Protein AF-0000000068983430 (afdb_homodimer)

Foldseek 3Di:
DDPDDDAQEDEEAFADDVLQQVQCCVQVVWDWDDKDWDQADPVPRHRWTWIKTWTDLDPNYIYIYIYTPVDPQDDDDPVDDLPPDAAEGEDADPVVQVVSVVSCVVVPWDKDDQDQQVQWTWIWGAGPRSHIYIYIYGDHDPQNVVLCVVCVVVQVVVCVVPVDGDCSPVCSPPVDDRDGD/DDPDDDAQEDEEAFADDVLQQVQCCVQVVWDWDDKDWDQADPVPRHRWTWIKTWTDLDPNYIYIYIYTPVDPQDDDDPVDDLPPDAAEGEDADPVVQVVSVVSCVVVPWDKDDQDQQVQWTWIWGAGPRSHIYIYIYGDHDPQNVVLCVVCVVVQVVVCVVPVDGDCSPVCSPPVDDRDGD

Radius of gyration: 20.44 Å; Cα contacts (8 Å, |Δi|>4): 812; chains: 2; bounding box: 52×62×49 Å

pLDDT: mean 95.56, std 5.13, range [73.88, 98.94]

Secondary structure (DSSP, 8-state):
--S--SEEEEEEEES-HHHHHHHHHHHH-PEEEEEEEEEE-TTT--EEEEEEEEEEEETTEEEEEEE-TTSPPP---TTS-TTTSEEEEE-S-HHHHHHHHHHHHHTT---EEEEE-SSEEEEEEE-TTS-EEEEEEE---HHHHHHHHHHHHHHHHHHHHH-S--STTTHHHH-PPPPP-/--S--SEEEEEEEES-HHHHHHHHHHHH-PEEEEEEEEEE-TTT--EEEEEEEEEEEETTEEEEEEE-TTSPPP---TTS-TTTSEEEEE-S-HHHHHHHHHHHHHTT---EEEEE-SSEEEEEEE-TTS-EEEEEEE---HHHHHHHHHHHHHHHHHHHHH-S--STTTHHHH-PPPPP-

Organism: NCBI:txid743974

Nearest PDB structures (foldseek):
  2rk0-assembly1_B  TM=8.385E-01  e=3.059E-08  Parafrankia sp. EAN1pec
  2rk0-assembly1_A  TM=8.020E-01  e=1.179E-08  Parafrankia sp. EAN1pec
  3e5d-assembly1_A-2  TM=8.290E-01  e=3.474E-08  Listeria monocytogenes serotype 4b str. F2365
  1zsw-assembly1_A  TM=7.502E-01  e=1.010E-06  Bacillus cereus ATCC 14579
  3kol-assembly1_A-2  TM=7.048E-01  e=4.710E-07  Nostoc punctiforme PCC 73102

Sequence (362 aa):
MAITQGVHHVAYRCKDAKETVEWYQKHLQMDFVLAIGEDKVPSTGEDDPYMHIFLDAGGGNILAFFELPTRPTMGRDPNTPIWTQHLALKVESMEKLLATKDKLISEGIEVLGPTNHTLFHSIYFFDPNGHRIELAYDVTTDKQARALDKVKWDMLNEWALTKKAPKHARWVHDGSEPPEVMAITQGVHHVAYRCKDAKETVEWYQKHLQMDFVLAIGEDKVPSTGEDDPYMHIFLDAGGGNILAFFELPTRPTMGRDPNTPIWTQHLALKVESMEKLLATKDKLISEGIEVLGPTNHTLFHSIYFFDPNGHRIELAYDVTTDKQARALDKVKWDMLNEWALTKKAPKHARWVHDGSEPPEV

Solvent-accessible surface area (backbone atoms only — not comparable to full-atom values): 19243 Å² total; per-residue (Å²): 125,43,61,33,54,9,54,42,32,43,32,35,69,37,84,44,57,60,62,49,53,53,48,41,29,72,77,40,38,28,48,79,54,35,58,50,45,34,51,48,36,86,90,77,63,45,84,47,46,31,42,36,39,34,29,42,37,25,78,78,19,32,43,30,33,34,22,50,84,86,47,60,74,73,70,60,30,87,42,46,63,78,82,58,44,34,44,26,27,22,33,91,33,68,68,56,50,52,53,49,51,53,50,42,43,75,70,70,41,72,67,47,67,80,39,82,58,70,44,31,36,32,36,36,36,62,50,99,64,68,51,36,38,29,44,33,26,78,60,64,45,70,60,53,50,48,37,39,48,73,41,22,63,60,42,43,54,49,26,73,73,65,73,47,51,49,67,88,62,45,35,60,77,69,74,47,77,68,60,90,114,125,41,62,34,54,9,55,42,31,43,31,34,69,37,84,46,58,58,63,50,52,52,47,42,29,71,76,40,38,28,48,79,52,35,58,50,44,33,50,48,36,85,91,76,61,45,86,47,47,29,43,36,39,34,28,40,37,26,77,79,20,31,42,31,34,35,21,51,84,86,48,60,75,74,69,60,29,86,44,46,63,78,82,58,44,33,44,26,27,24,34,92,34,68,66,56,50,52,52,49,50,52,51,41,43,76,71,70,42,71,69,48,66,78,38,81,58,69,43,30,37,31,36,36,36,62,50,100,63,68,51,37,38,30,45,33,26,78,61,64,45,70,64,52,51,48,37,40,48,71,41,22,63,59,42,43,56,49,26,73,74,65,74,48,52,46,66,87,64,45,36,60,77,69,75,47,75,68,61,91,114

Structure (mmCIF, N/CA/C/O backbone):
data_AF-0000000068983430-model_v1
#
loop_
_entity.id
_entity.type
_entity.pdbx_description
1 polymer 'Glyoxalase-family protein'
#
loop_
_atom_site.group_PDB
_atom_site.id
_atom_site.type_symbol
_atom_site.label_atom_id
_atom_site.label_alt_id
_atom_site.label_comp_id
_atom_site.label_asym_id
_atom_site.label_entity_id
_atom_site.label_seq_id
_atom_site.pdbx_PDB_ins_code
_atom_site.Cartn_x
_atom_site.Cartn_y
_atom_site.Cartn_z
_atom_site.occupancy
_atom_site.B_iso_or_equiv
_atom_site.auth_seq_id
_atom_site.auth_comp_id
_atom_site.auth_asym_id
_atom_site.auth_atom_id
_atom_site.pdbx_PDB_model_num
ATOM 1 N N . MET A 1 1 ? -17.797 -3.037 -12.969 1 74.31 1 MET A N 1
ATOM 2 C CA . MET A 1 1 ? -16.547 -2.287 -12.766 1 74.31 1 MET A CA 1
ATOM 3 C C . MET A 1 1 ? -16.25 -2.127 -11.281 1 74.31 1 MET A C 1
ATOM 5 O O . MET A 1 1 ? -17.172 -2.043 -10.461 1 74.31 1 MET A O 1
ATOM 9 N N . ALA A 1 2 ? -14.906 -2.16 -10.953 1 85.31 2 ALA A N 1
ATOM 10 C CA . ALA A 1 2 ? -14.562 -2.061 -9.539 1 85.31 2 ALA A CA 1
ATOM 11 C C . ALA A 1 2 ? -15.109 -0.771 -8.93 1 85.31 2 ALA A C 1
ATOM 13 O O . ALA A 1 2 ? -15.242 0.242 -9.625 1 85.31 2 ALA A O 1
ATOM 14 N N . ILE A 1 3 ? -15.516 -0.841 -7.77 1 94.94 3 ILE A N 1
ATOM 15 C CA . ILE A 1 3 ? -15.922 0.335 -7.008 1 94.94 3 ILE A CA 1
ATOM 16 C C . ILE A 1 3 ? -14.75 1.312 -6.906 1 94.94 3 ILE A C 1
ATOM 18 O O . ILE A 1 3 ? -14.938 2.527 -6.988 1 94.94 3 ILE A O 1
ATOM 22 N N . THR A 1 4 ? -13.547 0.72 -6.809 1 97.88 4 THR A N 1
ATOM 23 C CA . THR A 1 4 ? -12.344 1.507 -6.574 1 97.88 4 THR A CA 1
ATOM 24 C C . THR A 1 4 ? -11.719 1.949 -7.895 1 97.88 4 THR A C 1
ATOM 26 O O . THR A 1 4 ? -11.789 1.229 -8.891 1 97.88 4 THR A O 1
ATOM 29 N N . GLN A 1 5 ? -11.07 3.094 -7.891 1 98.06 5 GLN A N 1
ATOM 30 C CA . GLN A 1 5 ? -10.469 3.676 -9.086 1 98.06 5 GLN A CA 1
ATOM 31 C C . GLN A 1 5 ? -8.945 3.73 -8.961 1 98.06 5 GLN A C 1
ATOM 33 O O . GLN A 1 5 ? -8.297 4.562 -9.594 1 98.06 5 GLN A O 1
ATOM 38 N N . GLY A 1 6 ? -8.414 2.922 -8.086 1 98.31 6 GLY A N 1
ATOM 39 C CA . GLY A 1 6 ? -6.973 2.906 -7.895 1 98.31 6 GLY A CA 1
ATOM 40 C C . GLY A 1 6 ? -6.555 3.33 -6.504 1 98.31 6 GLY A C 1
ATOM 41 O O . GLY A 1 6 ? -7.398 3.66 -5.668 1 98.31 6 GLY A O 1
ATOM 42 N N . VAL A 1 7 ? -5.305 3.295 -6.285 1 98.75 7 VAL A N 1
ATOM 43 C CA . VAL A 1 7 ? -4.727 3.627 -4.988 1 98.75 7 VAL A CA 1
ATOM 44 C C . VAL A 1 7 ? -4.707 5.145 -4.805 1 98.75 7 VAL A C 1
ATOM 46 O O . VAL A 1 7 ? -4.172 5.871 -5.645 1 98.75 7 VAL A O 1
ATOM 49 N N . HIS A 1 8 ? -5.391 5.609 -3.789 1 98.75 8 HIS A N 1
ATOM 50 C CA . HIS A 1 8 ? -5.27 7.004 -3.379 1 98.75 8 HIS A CA 1
ATOM 51 C C . HIS A 1 8 ? -3.941 7.258 -2.674 1 98.75 8 HIS A C 1
ATOM 53 O O . HIS A 1 8 ? -3.141 8.078 -3.127 1 98.75 8 HIS A O 1
ATOM 59 N N . HIS A 1 9 ? -3.703 6.535 -1.654 1 98.81 9 HIS A N 1
ATOM 60 C CA . HIS A 1 9 ? -2.408 6.551 -0.983 1 98.81 9 HIS A CA 1
ATOM 61 C C . HIS A 1 9 ? -2.172 5.254 -0.212 1 98.81 9 HIS A C 1
ATOM 63 O O . HIS A 1 9 ? -3.117 4.52 0.08 1 98.81 9 HIS A O 1
ATOM 69 N N . VAL A 1 10 ? -0.94 4.945 0.007 1 98.94 10 VAL A N 1
ATOM 70 C CA . VAL A 1 10 ? -0.508 3.918 0.947 1 98.94 10 VAL A CA 1
ATOM 71 C C . VAL A 1 10 ? 0.176 4.566 2.146 1 98.94 10 VAL A C 1
ATOM 73 O O . VAL A 1 10 ? 1.142 5.316 1.988 1 98.94 10 VAL A O 1
ATOM 76 N N . ALA A 1 11 ? -0.348 4.27 3.34 1 98.75 11 ALA A N 1
ATOM 77 C CA . ALA A 1 11 ? 0.172 4.91 4.543 1 98.75 11 ALA A CA 1
ATOM 78 C C . ALA A 1 11 ? 0.919 3.912 5.422 1 98.75 11 ALA A C 1
ATOM 80 O O . ALA A 1 11 ? 0.391 2.846 5.746 1 98.75 11 ALA A O 1
ATOM 81 N N . TYR A 1 12 ? 2.113 4.309 5.777 1 98.75 12 TYR A N 1
ATOM 82 C CA . TYR A 1 12 ? 2.975 3.543 6.672 1 98.75 12 TYR A CA 1
ATOM 83 C C . TYR A 1 12 ? 3.357 4.367 7.898 1 98.75 12 TYR A C 1
ATOM 85 O O . TYR A 1 12 ? 3.039 5.555 7.977 1 98.75 12 TYR A O 1
ATOM 93 N N . ARG A 1 13 ? 3.904 3.68 8.844 1 98.69 13 ARG A N 1
ATOM 94 C CA . ARG A 1 13 ? 4.582 4.371 9.938 1 98.69 13 ARG A CA 1
ATOM 95 C C . ARG A 1 13 ? 6.047 4.625 9.594 1 98.69 13 ARG A C 1
ATOM 97 O O . ARG A 1 13 ? 6.684 3.816 8.914 1 98.69 13 ARG A O 1
ATOM 104 N N . CYS A 1 14 ? 6.578 5.738 9.992 1 98.81 14 CYS A N 1
ATOM 105 C CA . CYS A 1 14 ? 8 6.016 9.828 1 98.81 14 CYS A CA 1
ATOM 106 C C . CYS A 1 14 ? 8.641 6.371 11.172 1 98.81 14 CYS A C 1
ATOM 108 O O . CYS A 1 14 ? 7.938 6.695 12.133 1 98.81 14 CYS A O 1
ATOM 110 N N . LYS A 1 15 ? 9.945 6.242 11.289 1 98.38 15 LYS A N 1
ATOM 111 C CA . LYS A 1 15 ? 10.711 6.578 12.484 1 98.38 15 LYS A CA 1
ATOM 112 C C . LYS A 1 15 ? 10.891 8.086 12.625 1 98.38 15 LYS A C 1
ATOM 114 O O . LYS A 1 15 ? 10.812 8.625 13.727 1 98.38 15 LYS A O 1
ATOM 119 N N . ASP A 1 16 ? 11.172 8.766 11.508 1 98.56 16 ASP A N 1
ATOM 120 C CA . ASP A 1 16 ? 11.43 10.195 11.414 1 98.56 16 ASP A CA 1
ATOM 121 C C . ASP A 1 16 ? 10.875 10.773 10.117 1 98.56 16 ASP A C 1
ATOM 123 O O . ASP A 1 16 ? 11.375 10.469 9.031 1 98.56 16 ASP A O 1
ATOM 127 N N . ALA A 1 17 ? 9.906 11.68 10.25 1 98.81 17 ALA A N 1
ATOM 128 C CA . ALA A 1 17 ? 9.172 12.188 9.094 1 98.81 17 ALA A CA 1
ATOM 129 C C . ALA A 1 17 ? 10.094 12.969 8.164 1 98.81 17 ALA A C 1
ATOM 131 O O . ALA A 1 17 ? 10.086 12.75 6.945 1 98.81 17 ALA A O 1
ATOM 132 N N . LYS A 1 18 ? 10.852 13.867 8.688 1 98.81 18 LYS A N 1
ATOM 133 C CA . LYS A 1 18 ? 11.719 14.695 7.855 1 98.81 18 LYS A CA 1
ATOM 134 C C . LYS A 1 18 ? 12.773 13.852 7.145 1 98.81 18 LYS A C 1
ATOM 136 O O . LYS A 1 18 ? 12.977 13.992 5.938 1 98.81 18 LYS A O 1
ATOM 141 N N . GLU A 1 19 ? 13.438 12.961 7.887 1 98.75 19 GLU A N 1
ATOM 142 C CA . GLU A 1 19 ? 14.406 12.055 7.277 1 98.75 19 GLU A CA 1
ATOM 143 C C . GLU A 1 19 ? 13.766 11.242 6.152 1 98.75 19 GLU A C 1
ATOM 145 O O . GLU A 1 19 ? 14.383 11.008 5.113 1 98.75 19 GLU A O 1
ATOM 150 N N . THR A 1 20 ? 12.555 10.828 6.383 1 98.88 20 THR A N 1
ATOM 151 C CA . THR A 1 20 ? 11.844 10.016 5.398 1 98.88 20 THR A CA 1
ATOM 152 C C . THR A 1 20 ? 11.594 10.82 4.125 1 98.88 20 THR A C 1
ATOM 154 O O . THR A 1 20 ? 11.875 10.344 3.021 1 98.88 20 THR A O 1
ATOM 157 N N . VAL A 1 21 ? 11.086 12.016 4.258 1 98.88 21 VAL A N 1
ATOM 158 C CA . VAL A 1 21 ? 10.828 12.859 3.098 1 98.88 21 VAL A CA 1
ATOM 159 C C . VAL A 1 21 ? 12.125 13.086 2.324 1 98.88 21 VAL A C 1
ATOM 161 O O . VAL A 1 21 ? 12.172 12.898 1.106 1 98.88 21 VAL A O 1
ATOM 164 N N . GLU A 1 22 ? 13.148 13.438 3.023 1 98.88 22 GLU A N 1
ATOM 165 C CA . GLU A 1 22 ? 14.438 13.727 2.391 1 98.88 22 GLU A CA 1
ATOM 166 C C . GLU A 1 22 ? 15 12.492 1.691 1 98.88 22 GLU A C 1
ATOM 168 O O . GLU A 1 22 ? 15.594 12.602 0.615 1 98.88 22 GLU A O 1
ATOM 173 N N . TRP A 1 23 ? 14.836 11.359 2.295 1 98.81 23 TRP A N 1
ATOM 174 C CA . TRP A 1 23 ? 15.336 10.117 1.713 1 98.81 23 TRP A CA 1
ATOM 175 C C . TRP A 1 23 ? 14.648 9.82 0.388 1 98.81 23 TRP A C 1
ATOM 177 O O . TRP A 1 23 ? 15.305 9.531 -0.613 1 98.81 23 TRP A O 1
ATOM 187 N N . TYR A 1 24 ? 13.344 9.875 0.312 1 98.81 24 TYR A N 1
ATOM 188 C CA . TYR A 1 24 ? 12.602 9.539 -0.896 1 98.81 24 TYR A CA 1
ATOM 189 C C . TYR A 1 24 ? 12.828 10.578 -1.983 1 98.81 24 TYR A C 1
ATOM 191 O O . TYR A 1 24 ? 12.828 10.258 -3.174 1 98.81 24 TYR A O 1
ATOM 199 N N . GLN A 1 25 ? 12.969 11.828 -1.564 1 98.5 25 GLN A N 1
ATOM 200 C CA . GLN A 1 25 ? 13.344 12.852 -2.541 1 98.5 25 GLN A CA 1
ATOM 201 C C . GLN A 1 25 ? 14.703 12.539 -3.164 1 98.5 25 GLN A C 1
ATOM 203 O O . GLN A 1 25 ? 14.852 12.57 -4.387 1 98.5 25 GLN A O 1
ATOM 208 N N . LYS A 1 26 ? 15.656 12.25 -2.33 1 98.25 26 LYS A N 1
ATOM 209 C CA . LYS A 1 26 ? 17.031 12.039 -2.785 1 98.25 26 LYS A CA 1
ATOM 210 C C . LYS A 1 26 ? 17.125 10.797 -3.662 1 98.25 26 LYS A C 1
ATOM 212 O O . LYS A 1 26 ? 17.734 10.836 -4.734 1 98.25 26 LYS A O 1
ATOM 217 N N . HIS A 1 27 ? 16.5 9.711 -3.283 1 98.44 27 HIS A N 1
ATOM 218 C CA . HIS A 1 27 ? 16.812 8.422 -3.887 1 98.44 27 HIS A CA 1
ATOM 219 C C . HIS A 1 27 ? 15.812 8.07 -4.984 1 98.44 27 HIS A C 1
ATOM 221 O O . HIS A 1 27 ? 16.156 7.352 -5.926 1 98.44 27 HIS A O 1
ATOM 227 N N . LEU A 1 28 ? 14.578 8.633 -4.887 1 98.44 28 LEU A N 1
ATOM 228 C CA . LEU A 1 28 ? 13.57 8.266 -5.867 1 98.44 28 LEU A CA 1
ATOM 229 C C . LEU A 1 28 ? 12.953 9.508 -6.512 1 98.44 28 LEU A C 1
ATOM 231 O O . LEU A 1 28 ? 12.023 9.398 -7.312 1 98.44 28 LEU A O 1
ATOM 235 N N . GLN A 1 29 ? 13.445 10.656 -6.098 1 98.06 29 GLN A N 1
ATOM 236 C CA . GLN A 1 29 ? 13.008 11.938 -6.645 1 98.06 29 GLN A CA 1
ATOM 237 C C . GLN A 1 29 ? 11.5 12.125 -6.469 1 98.06 29 GLN A C 1
ATOM 239 O O . GLN A 1 29 ? 10.828 12.648 -7.363 1 98.06 29 GLN A O 1
ATOM 244 N N . MET A 1 30 ? 10.984 11.695 -5.383 1 98.38 30 MET A N 1
ATOM 245 C CA . MET A 1 30 ? 9.57 11.93 -5.078 1 98.38 30 MET A CA 1
ATOM 246 C C . MET A 1 30 ? 9.367 13.336 -4.516 1 98.38 30 MET A C 1
ATOM 248 O O . MET A 1 30 ? 10.07 13.75 -3.594 1 98.38 30 MET A O 1
ATOM 252 N N . ASP A 1 31 ? 8.391 13.969 -5.07 1 97.75 31 ASP A N 1
ATOM 253 C CA . ASP A 1 31 ? 8.086 15.305 -4.57 1 97.75 31 ASP A CA 1
ATOM 254 C C . ASP A 1 31 ? 7.336 15.234 -3.238 1 97.75 31 ASP A C 1
ATOM 256 O O . ASP A 1 31 ? 6.465 14.383 -3.055 1 97.75 31 ASP A O 1
ATOM 260 N N . PHE A 1 32 ? 7.781 16.062 -2.354 1 98.44 32 PHE A N 1
ATOM 261 C CA . PHE A 1 32 ? 7.027 16.297 -1.127 1 98.44 32 PHE A CA 1
ATOM 262 C C . PHE A 1 32 ? 5.75 17.078 -1.416 1 98.44 32 PHE A C 1
ATOM 264 O O . PHE A 1 32 ? 5.805 18.203 -1.918 1 98.44 32 PHE A O 1
ATOM 271 N N . VAL A 1 33 ? 4.602 16.516 -1.114 1 97.62 33 VAL A N 1
ATOM 272 C CA . VAL A 1 33 ? 3.328 17.109 -1.508 1 97.62 33 VAL A CA 1
ATOM 273 C C . VAL A 1 33 ? 2.805 18 -0.386 1 97.62 33 VAL A C 1
ATOM 275 O O . VAL A 1 33 ? 2.48 19.172 -0.614 1 97.62 33 VAL A O 1
ATOM 278 N N . LEU A 1 34 ? 2.697 17.422 0.774 1 97.06 34 LEU A N 1
ATOM 279 C CA . LEU A 1 34 ? 2.178 18.156 1.915 1 97.06 34 LEU A CA 1
ATOM 280 C C . LEU A 1 34 ? 2.471 17.438 3.221 1 97.06 34 LEU A C 1
ATOM 282 O O . LEU A 1 34 ? 2.924 16.281 3.207 1 97.06 34 LEU A O 1
ATOM 286 N N . ALA A 1 35 ? 2.25 18.094 4.32 1 97 35 ALA A N 1
ATOM 287 C CA . ALA A 1 35 ? 2.299 17.562 5.68 1 97 35 ALA A CA 1
ATOM 288 C C . ALA A 1 35 ? 1.104 18.031 6.5 1 97 35 ALA A C 1
ATOM 290 O O . ALA A 1 35 ? 0.684 19.188 6.387 1 97 35 ALA A O 1
ATOM 291 N N . ILE A 1 36 ? 0.616 17.109 7.207 1 94.25 36 ILE A N 1
ATOM 292 C CA . ILE A 1 36 ? -0.461 17.422 8.148 1 94.25 36 ILE A CA 1
ATOM 293 C C . ILE A 1 36 ? -0.081 16.922 9.539 1 94.25 36 ILE A C 1
ATOM 295 O O . ILE A 1 36 ? 0.355 15.789 9.711 1 94.25 36 ILE A O 1
ATOM 299 N N . GLY A 1 37 ? -0.16 17.781 10.5 1 93 37 GLY A N 1
ATOM 300 C CA . GLY A 1 37 ? 0.069 17.422 11.891 1 93 37 GLY A CA 1
ATOM 301 C C . GLY A 1 37 ? -1.122 17.703 12.789 1 93 37 GLY A C 1
ATOM 302 O O . GLY A 1 37 ? -1.793 18.719 12.625 1 93 37 GLY A O 1
ATOM 303 N N . GLU A 1 38 ? -1.423 16.812 13.602 1 88.62 38 GLU A N 1
ATOM 304 C CA . GLU A 1 38 ? -2.506 17.016 14.555 1 88.62 38 GLU A CA 1
ATOM 305 C C . GLU A 1 38 ? -2.191 16.344 15.891 1 88.62 38 GLU A C 1
ATOM 307 O O . GLU A 1 38 ? -1.439 15.375 15.945 1 88.62 38 GLU A O 1
ATOM 312 N N . ASP A 1 39 ? -2.789 16.922 16.875 1 87.38 39 ASP A N 1
ATOM 313 C CA . ASP A 1 39 ? -2.6 16.359 18.219 1 87.38 39 ASP A CA 1
ATOM 314 C C . ASP A 1 39 ? -3.572 15.211 18.469 1 87.38 39 ASP A C 1
ATOM 316 O O . ASP A 1 39 ? -3.322 14.359 19.328 1 87.38 39 ASP A O 1
ATOM 320 N N . LYS A 1 40 ? -4.645 15.242 17.719 1 84.12 40 LYS A N 1
ATOM 321 C CA . LYS A 1 40 ? -5.66 14.203 17.859 1 84.12 40 LYS A CA 1
ATOM 322 C C . LYS A 1 40 ? -5.828 13.422 16.547 1 84.12 40 LYS A C 1
ATOM 324 O O . LYS A 1 40 ? -5.742 14 15.461 1 84.12 40 LYS A O 1
ATOM 329 N N . VAL A 1 41 ? -6.086 12.109 16.656 1 79.62 41 VAL A N 1
ATOM 330 C CA . VAL A 1 41 ? -6.371 11.289 15.484 1 79.62 41 VAL A CA 1
ATOM 331 C C . VAL A 1 41 ? -7.793 11.555 14.992 1 79.62 41 VAL A C 1
ATOM 333 O O . VAL A 1 41 ? -8.758 11.352 15.734 1 79.62 41 VAL A O 1
ATOM 336 N N . PRO A 1 42 ? -7.938 11.93 13.719 1 77 42 PRO A N 1
ATOM 337 C CA . PRO A 1 42 ? -9.25 12.352 13.227 1 77 42 PRO A CA 1
ATOM 338 C C . PRO A 1 42 ? -10.281 11.227 13.25 1 77 42 PRO A C 1
ATOM 340 O O . PRO A 1 42 ? -11.445 11.461 13.594 1 77 42 PRO A O 1
ATOM 343 N N . SER A 1 43 ? -9.922 10.008 12.969 1 76 43 SER A N 1
ATOM 344 C CA . SER A 1 43 ? -10.875 8.906 12.844 1 76 43 SER A CA 1
ATOM 345 C C . SER A 1 43 ? -11.273 8.367 14.211 1 76 43 SER A C 1
ATOM 347 O O . SER A 1 43 ? -12.406 7.914 14.398 1 76 43 SER A O 1
ATOM 349 N N . THR A 1 44 ? -10.352 8.492 15.18 1 76.69 44 THR A N 1
ATOM 350 C CA . THR A 1 44 ? -10.609 7.82 16.453 1 76.69 44 THR A CA 1
ATOM 351 C C . THR A 1 44 ? -10.781 8.836 17.578 1 76.69 44 THR A C 1
ATOM 353 O O . THR A 1 44 ? -11.32 8.516 18.625 1 76.69 44 THR A O 1
ATOM 356 N N . GLY A 1 45 ? -10.289 10.023 17.391 1 79.88 45 GLY A N 1
ATOM 357 C CA . GLY A 1 45 ? -10.312 11.039 18.438 1 79.88 45 GLY A CA 1
ATOM 358 C C . GLY A 1 45 ? -9.242 10.844 19.484 1 79.88 45 GLY A C 1
ATOM 359 O O . GLY A 1 45 ? -9.141 11.633 20.438 1 79.88 45 GLY A O 1
ATOM 360 N N . GLU A 1 46 ? -8.375 9.891 19.344 1 80.69 46 GLU A N 1
ATOM 361 C CA . GLU A 1 46 ? -7.301 9.594 20.297 1 80.69 46 GLU A CA 1
ATOM 362 C C . GLU A 1 46 ? -6.293 10.734 20.359 1 80.69 46 GLU A C 1
ATOM 364 O O . GLU A 1 46 ? -5.926 11.312 19.328 1 80.69 46 GLU A O 1
ATOM 369 N N . ASP A 1 47 ? -5.902 11.141 21.641 1 84.06 47 ASP A N 1
ATOM 370 C CA . ASP A 1 47 ? -4.855 12.133 21.844 1 84.06 47 ASP A CA 1
ATOM 371 C C . ASP A 1 47 ? -3.479 11.555 21.531 1 84.06 47 ASP A C 1
ATOM 373 O O . ASP A 1 47 ? -2.816 11.008 22.422 1 84.06 47 ASP A O 1
ATOM 377 N N . ASP A 1 48 ? -3.059 11.617 20.406 1 86.31 48 ASP A N 1
ATOM 378 C CA . ASP A 1 48 ? -1.78 11.094 19.938 1 86.31 48 ASP A CA 1
ATOM 379 C C . ASP A 1 48 ? -1.19 11.977 18.844 1 86.31 48 ASP A C 1
ATOM 381 O O . ASP A 1 48 ? -1.549 11.852 17.672 1 86.31 48 ASP A O 1
ATOM 385 N N . PRO A 1 49 ? -0.293 12.891 19.312 1 92.56 49 PRO A N 1
ATOM 386 C CA . PRO A 1 49 ? 0.292 13.758 18.281 1 92.56 49 PRO A CA 1
ATOM 387 C C . PRO A 1 49 ? 0.974 12.977 17.156 1 92.56 49 PRO A C 1
ATOM 389 O O . PRO A 1 49 ? 1.602 11.945 17.422 1 92.56 49 PRO A O 1
ATOM 392 N N . TYR A 1 50 ? 0.771 13.469 15.969 1 96.06 50 TYR A N 1
ATOM 393 C CA . TYR A 1 50 ? 1.425 12.805 14.852 1 96.06 50 TYR A CA 1
ATOM 394 C C . TYR A 1 50 ? 1.746 13.797 13.734 1 96.06 50 TYR A C 1
ATOM 396 O O . TYR A 1 50 ? 1.184 14.891 13.695 1 96.06 50 TYR A O 1
ATOM 404 N N . MET A 1 51 ? 2.727 13.5 12.977 1 97.56 51 MET A N 1
ATOM 405 C CA . MET A 1 51 ? 3.016 14.117 11.68 1 97.56 51 MET A CA 1
ATOM 406 C C . MET A 1 51 ? 2.721 13.148 10.539 1 97.56 51 MET A C 1
ATOM 408 O O . MET A 1 51 ? 3.221 12.023 10.531 1 97.56 51 MET A O 1
ATOM 412 N N . HIS A 1 52 ? 1.827 13.57 9.664 1 97.62 52 HIS A N 1
ATOM 413 C CA . HIS A 1 52 ? 1.481 12.812 8.461 1 97.62 52 HIS A CA 1
ATOM 414 C C . HIS A 1 52 ? 2.059 13.477 7.215 1 97.62 52 HIS A C 1
ATOM 416 O O . HIS A 1 52 ? 1.705 14.609 6.883 1 97.62 52 HIS A O 1
ATOM 422 N N . ILE A 1 53 ? 2.977 12.75 6.551 1 98.69 53 ILE A N 1
ATOM 423 C CA . ILE A 1 53 ? 3.623 13.312 5.367 1 98.69 53 ILE A CA 1
ATOM 424 C C . ILE A 1 53 ? 3.158 12.555 4.125 1 98.69 53 ILE A C 1
ATOM 426 O O . ILE A 1 53 ? 2.854 11.367 4.188 1 98.69 53 ILE A O 1
ATOM 430 N N . PHE A 1 54 ? 3.094 13.266 3.025 1 98.62 54 PHE A N 1
ATOM 431 C CA . PHE A 1 54 ? 2.604 12.758 1.749 1 98.62 54 PHE A CA 1
ATOM 432 C C . PHE A 1 54 ? 3.602 13.047 0.633 1 98.62 54 PHE A C 1
ATOM 434 O O . PHE A 1 54 ? 4.016 14.188 0.442 1 98.62 54 PHE A O 1
ATOM 441 N N . LEU A 1 55 ? 3.98 12.016 -0.064 1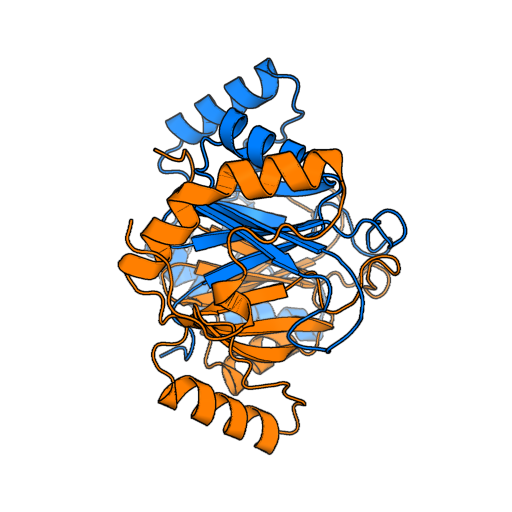 98.75 55 LEU A N 1
ATOM 442 C CA . LEU A 1 55 ? 4.926 12.094 -1.173 1 98.75 55 LEU A CA 1
ATOM 443 C C . LEU A 1 55 ? 4.273 11.641 -2.477 1 98.75 55 LEU A C 1
ATOM 445 O O . LEU A 1 55 ? 3.488 10.695 -2.486 1 98.75 55 LEU A O 1
ATOM 449 N N . ASP A 1 56 ? 4.602 12.273 -3.564 1 98.38 56 ASP A N 1
ATOM 450 C CA . ASP A 1 56 ? 4.082 11.945 -4.887 1 98.38 56 ASP A CA 1
ATOM 451 C C . ASP A 1 56 ? 4.801 10.734 -5.477 1 98.38 56 ASP A C 1
ATOM 453 O O . ASP A 1 56 ? 5.953 10.836 -5.906 1 98.38 56 ASP A O 1
ATOM 457 N N . ALA A 1 57 ? 4.172 9.609 -5.57 1 98.06 57 ALA A N 1
ATOM 458 C CA . ALA A 1 57 ? 4.762 8.375 -6.086 1 98.06 57 ALA A CA 1
ATOM 459 C C . ALA A 1 57 ? 4.598 8.281 -7.602 1 98.06 57 ALA A C 1
ATOM 461 O O . ALA A 1 57 ? 5.074 7.328 -8.227 1 98.06 57 ALA A O 1
ATOM 462 N N . GLY A 1 58 ? 3.91 9.242 -8.211 1 97.25 58 GLY A N 1
ATOM 463 C CA . GLY A 1 58 ? 3.609 9.227 -9.633 1 97.25 58 GLY A CA 1
ATOM 464 C C . GLY A 1 58 ? 2.268 8.594 -9.953 1 97.25 58 GLY A C 1
ATOM 465 O O . GLY A 1 58 ? 1.689 7.895 -9.117 1 97.25 58 GLY A O 1
ATOM 466 N N . GLY A 1 59 ? 1.715 8.914 -11.148 1 96 59 GLY A N 1
ATOM 467 C CA . GLY A 1 59 ? 0.484 8.297 -11.625 1 96 59 GLY A CA 1
ATOM 468 C C . GLY A 1 59 ? -0.72 8.641 -10.766 1 96 59 GLY A C 1
ATOM 469 O O . GLY A 1 59 ? -1.678 7.867 -10.695 1 96 59 GLY A O 1
ATOM 470 N N . GLY A 1 60 ? -0.656 9.711 -9.992 1 96.19 60 GLY A N 1
ATOM 471 C CA . GLY A 1 60 ? -1.763 10.102 -9.133 1 96.19 60 GLY A CA 1
ATOM 472 C C . GLY A 1 60 ? -1.801 9.336 -7.824 1 96.19 60 GLY A C 1
ATOM 473 O O . GLY A 1 60 ? -2.785 9.406 -7.086 1 96.19 60 GLY A O 1
ATOM 474 N N . ASN A 1 61 ? -0.769 8.57 -7.539 1 98.44 61 ASN A N 1
ATOM 475 C CA . ASN A 1 61 ? -0.667 7.824 -6.289 1 98.44 61 ASN A CA 1
ATOM 476 C C . ASN A 1 61 ? 0.231 8.531 -5.281 1 98.44 61 ASN A C 1
ATOM 478 O O . ASN A 1 61 ? 1.225 9.156 -5.66 1 98.44 61 ASN A O 1
ATOM 482 N N . ILE A 1 62 ? -0.167 8.398 -4.031 1 98.5 62 ILE A N 1
ATOM 483 C CA . ILE A 1 62 ? 0.544 9.055 -2.941 1 98.5 62 ILE A CA 1
ATOM 484 C C . ILE A 1 62 ? 1.124 8.008 -1.994 1 98.5 62 ILE A C 1
ATOM 486 O O . ILE A 1 62 ? 0.457 7.027 -1.663 1 98.5 62 ILE A O 1
ATOM 490 N N . LEU A 1 63 ? 2.359 8.148 -1.619 1 98.88 63 LEU A N 1
ATOM 491 C CA . LEU A 1 63 ? 2.986 7.43 -0.518 1 98.88 63 LEU A CA 1
ATOM 492 C C . LEU A 1 63 ? 3 8.273 0.75 1 98.88 63 LEU A C 1
ATOM 494 O O . LEU A 1 63 ? 3.49 9.406 0.741 1 98.88 63 LEU A O 1
ATOM 498 N N . ALA A 1 64 ? 2.482 7.719 1.811 1 98.88 64 ALA A N 1
ATOM 499 C CA . ALA A 1 64 ? 2.312 8.523 3.02 1 98.88 64 ALA A CA 1
ATOM 500 C C . ALA A 1 64 ? 2.922 7.82 4.23 1 98.88 64 ALA A C 1
ATOM 502 O O . ALA A 1 64 ? 3.102 6.602 4.227 1 98.88 64 ALA A O 1
ATOM 503 N N . PHE A 1 65 ? 3.252 8.641 5.254 1 98.88 65 PHE A N 1
ATOM 504 C CA . PHE A 1 65 ? 3.814 8.109 6.492 1 98.88 65 PHE A CA 1
ATOM 505 C C . PHE A 1 65 ? 3.285 8.867 7.699 1 98.88 65 PHE A C 1
ATOM 507 O O . PHE A 1 65 ? 3.033 10.078 7.617 1 98.88 65 PHE A O 1
ATOM 514 N N . PHE A 1 66 ? 3.199 8.148 8.773 1 98.25 66 PHE A N 1
ATOM 515 C CA . PHE A 1 66 ? 2.947 8.75 10.078 1 98.25 66 PHE A CA 1
ATOM 516 C C . PHE A 1 66 ? 4.184 8.656 10.961 1 98.25 66 PHE A C 1
ATOM 518 O O . PHE A 1 66 ? 4.754 7.57 11.133 1 98.25 66 PHE A O 1
ATOM 525 N N . GLU A 1 67 ? 4.594 9.711 11.523 1 98.5 67 GLU A N 1
ATOM 526 C CA . GLU A 1 67 ? 5.469 9.664 12.688 1 98.5 67 GLU A CA 1
ATOM 527 C C . GLU A 1 67 ? 4.672 9.805 13.984 1 98.5 67 GLU A C 1
ATOM 529 O O . GLU A 1 67 ? 3.85 10.711 14.109 1 98.5 67 GLU A O 1
ATOM 534 N N . LEU A 1 68 ? 4.93 8.938 14.867 1 97.44 68 LEU A N 1
ATOM 535 C CA . LEU A 1 68 ? 4.25 8.891 16.156 1 97.44 68 LEU A CA 1
ATOM 536 C C . LEU A 1 68 ? 5.25 9 17.312 1 97.44 68 LEU A C 1
ATOM 538 O O . LEU A 1 68 ? 5.703 7.984 17.844 1 97.44 68 LEU A O 1
ATOM 542 N N . PRO A 1 69 ? 5.457 10.164 17.797 1 95.38 69 PRO A N 1
ATOM 543 C CA . PRO A 1 69 ? 6.566 10.375 18.719 1 95.38 69 PRO A CA 1
ATOM 544 C C . PRO A 1 69 ? 6.281 9.82 20.125 1 95.38 69 PRO A C 1
ATOM 546 O O . PRO A 1 69 ? 7.207 9.609 20.906 1 95.38 69 PRO A O 1
ATOM 549 N N . THR A 1 70 ? 5.035 9.562 20.469 1 94.5 70 THR A N 1
ATOM 550 C CA . THR A 1 70 ? 4.711 9.141 21.828 1 94.5 70 THR A CA 1
ATOM 551 C C . THR A 1 70 ? 4.582 7.621 21.906 1 94.5 70 THR A C 1
ATOM 553 O O . THR A 1 70 ? 4.355 7.066 22.984 1 94.5 70 THR A O 1
ATOM 556 N N . ARG A 1 71 ? 4.652 6.938 20.812 1 95.62 71 ARG A N 1
ATOM 557 C CA . ARG A 1 71 ? 4.539 5.484 20.766 1 95.62 71 ARG A CA 1
ATOM 558 C C . ARG A 1 71 ? 5.91 4.824 20.812 1 95.62 71 ARG A C 1
ATOM 560 O O . ARG A 1 71 ? 6.906 5.422 20.406 1 95.62 71 ARG A O 1
ATOM 567 N N . PRO A 1 72 ? 5.895 3.553 21.344 1 97.38 72 PRO A N 1
ATOM 568 C CA . PRO A 1 72 ? 7.164 2.834 21.219 1 97.38 72 PRO A CA 1
ATOM 569 C C . PRO A 1 72 ? 7.637 2.709 19.766 1 97.38 72 PRO A C 1
ATOM 571 O O . PRO A 1 72 ? 6.832 2.828 18.844 1 97.38 72 PRO A O 1
ATOM 574 N N . THR A 1 73 ? 8.945 2.498 19.656 1 97.38 73 THR A N 1
ATOM 575 C CA . THR A 1 73 ? 9.531 2.361 18.312 1 97.38 73 THR A CA 1
ATOM 576 C C . THR A 1 73 ? 8.82 1.263 17.531 1 97.38 73 THR A C 1
ATOM 578 O O . THR A 1 73 ? 8.531 0.193 18.078 1 97.38 73 THR A O 1
ATOM 581 N N . MET A 1 74 ? 8.555 1.564 16.312 1 97.62 74 MET A N 1
ATOM 582 C CA . MET A 1 74 ? 7.859 0.6 15.469 1 97.62 74 MET A CA 1
ATOM 583 C C . MET A 1 74 ? 8.68 -0.679 15.32 1 97.62 74 MET A C 1
ATOM 585 O O . MET A 1 74 ? 9.906 -0.636 15.305 1 97.62 74 MET A O 1
ATOM 589 N N . GLY A 1 75 ? 7.969 -1.763 15.281 1 95.88 75 GLY A N 1
ATOM 590 C CA . GLY A 1 75 ? 8.508 -3.062 14.922 1 95.88 75 GLY A CA 1
ATOM 591 C C . GLY A 1 75 ? 7.898 -3.631 13.656 1 95.88 75 GLY A C 1
ATOM 592 O O . GLY A 1 75 ? 7.699 -2.906 12.68 1 95.88 75 GLY A O 1
ATOM 593 N N . ARG A 1 76 ? 7.766 -4.914 13.617 1 95.88 76 ARG A N 1
ATOM 594 C CA . ARG A 1 76 ? 7.109 -5.633 12.531 1 95.88 76 ARG A CA 1
ATOM 595 C C . ARG A 1 76 ? 6.449 -6.91 13.039 1 95.88 76 ARG A C 1
ATOM 597 O O . ARG A 1 76 ? 6.621 -7.285 14.203 1 95.88 76 ARG A O 1
ATOM 604 N N . ASP A 1 77 ? 5.641 -7.551 12.273 1 96.88 77 ASP A N 1
ATOM 605 C CA . ASP A 1 77 ? 5.117 -8.883 12.555 1 96.88 77 ASP A CA 1
ATOM 606 C C . ASP A 1 77 ? 6.207 -9.945 12.422 1 96.88 77 ASP A C 1
ATOM 608 O O . ASP A 1 77 ? 6.656 -10.242 11.312 1 96.88 77 ASP A O 1
ATOM 612 N N . PRO A 1 78 ? 6.594 -10.539 13.5 1 96.25 78 PRO A N 1
ATOM 613 C CA . PRO A 1 78 ? 7.684 -11.508 13.391 1 96.25 78 PRO A CA 1
ATOM 614 C C . PRO A 1 78 ? 7.266 -12.789 12.68 1 96.25 78 PRO A C 1
ATOM 616 O O . PRO A 1 78 ? 8.117 -13.578 12.266 1 96.25 78 PRO A O 1
ATOM 619 N N . ASN A 1 79 ? 6.016 -12.984 12.547 1 97.44 79 ASN A N 1
ATOM 620 C CA . ASN A 1 79 ? 5.523 -14.203 11.914 1 97.44 79 ASN A CA 1
ATOM 621 C C . ASN A 1 79 ? 5.516 -14.078 10.391 1 97.44 79 ASN A C 1
ATOM 623 O O . ASN A 1 79 ? 5.371 -15.07 9.68 1 97.44 79 ASN A O 1
ATOM 627 N N . THR A 1 80 ? 5.602 -12.938 9.859 1 96.75 80 THR A N 1
ATOM 628 C CA . THR A 1 80 ? 5.602 -12.688 8.422 1 96.75 80 THR A CA 1
ATOM 629 C C . THR A 1 80 ? 7.023 -12.469 7.91 1 96.75 80 THR A C 1
ATOM 631 O O . THR A 1 80 ? 7.707 -11.531 8.344 1 96.75 80 THR A O 1
ATOM 634 N N . PRO A 1 81 ? 7.43 -13.312 6.992 1 95.62 81 PRO A N 1
ATOM 635 C CA . PRO A 1 81 ? 8.766 -13.094 6.445 1 95.62 81 PRO A CA 1
ATOM 636 C C . PRO A 1 81 ? 8.945 -11.688 5.867 1 95.62 81 PRO A C 1
ATOM 638 O O . PRO A 1 81 ? 8.008 -11.133 5.285 1 95.62 81 PRO A O 1
ATOM 641 N N . ILE A 1 82 ? 10.109 -11.141 5.898 1 93.56 82 ILE A N 1
ATOM 642 C CA . ILE A 1 82 ? 10.406 -9.75 5.578 1 93.56 82 ILE A CA 1
ATOM 643 C C . ILE A 1 82 ? 10.172 -9.5 4.09 1 93.56 82 ILE A C 1
ATOM 645 O O . ILE A 1 82 ? 9.969 -8.359 3.672 1 93.56 82 ILE A O 1
ATOM 649 N N . TRP A 1 83 ? 10.18 -10.547 3.27 1 93.38 83 TRP A N 1
ATOM 650 C CA . TRP A 1 83 ? 10.055 -10.391 1.824 1 93.38 83 TRP A CA 1
ATOM 651 C C . TRP A 1 83 ? 8.594 -10.281 1.412 1 93.38 83 TRP A C 1
ATOM 653 O O . TRP A 1 83 ? 8.289 -9.938 0.266 1 93.38 83 TRP A O 1
ATOM 663 N N . THR A 1 84 ? 7.664 -10.531 2.25 1 96.25 84 THR A N 1
ATOM 664 C CA . THR A 1 84 ? 6.266 -10.734 1.889 1 96.25 84 THR A CA 1
ATOM 665 C C . THR A 1 84 ? 5.59 -9.398 1.581 1 96.25 84 THR A C 1
ATOM 667 O O . THR A 1 84 ? 5.234 -9.125 0.432 1 96.25 84 THR A O 1
ATOM 670 N N . GLN A 1 85 ? 5.441 -8.578 2.637 1 97.62 85 GLN A N 1
ATOM 671 C CA . GLN A 1 85 ? 4.73 -7.32 2.455 1 97.62 85 GLN A CA 1
ATOM 672 C C . GLN A 1 85 ? 5.641 -6.258 1.845 1 97.62 85 GLN A C 1
ATOM 674 O O . GLN A 1 85 ? 6.777 -6.078 2.287 1 97.62 85 GLN A O 1
ATOM 679 N N . HIS A 1 86 ? 5.195 -5.609 0.706 1 98.38 86 HIS A N 1
ATOM 680 C CA . HIS A 1 86 ? 6.02 -4.605 0.042 1 98.38 86 HIS A CA 1
ATOM 681 C C . HIS A 1 86 ? 5.168 -3.68 -0.823 1 98.38 86 HIS A C 1
ATOM 683 O O . HIS A 1 86 ? 4.023 -4.004 -1.145 1 98.38 86 HIS A O 1
ATOM 689 N N . LEU A 1 87 ? 5.703 -2.559 -1.058 1 98.88 87 LEU A N 1
ATOM 690 C CA . LEU A 1 87 ? 5.164 -1.612 -2.025 1 98.88 87 LEU A CA 1
ATOM 691 C C . LEU A 1 87 ? 5.957 -1.649 -3.326 1 98.88 87 LEU A C 1
ATOM 693 O O . LEU A 1 87 ? 7.176 -1.445 -3.322 1 98.88 87 LEU A O 1
ATOM 697 N N . ALA A 1 88 ? 5.301 -1.956 -4.387 1 98.81 88 ALA A N 1
ATOM 698 C CA . ALA A 1 88 ? 5.934 -1.958 -5.703 1 98.81 88 ALA A CA 1
ATOM 699 C C . ALA A 1 88 ? 5.551 -0.71 -6.496 1 98.81 88 ALA A C 1
ATOM 701 O O . ALA A 1 88 ? 4.367 -0.402 -6.648 1 98.81 88 ALA A O 1
ATOM 702 N N . LEU A 1 89 ? 6.543 -0.052 -7 1 98.88 89 LEU A N 1
ATOM 703 C CA . LEU A 1 89 ? 6.355 1.165 -7.785 1 98.88 89 LEU A CA 1
ATOM 704 C C . LEU A 1 89 ? 6.816 0.959 -9.227 1 98.88 89 LEU A C 1
ATOM 706 O O . LEU A 1 89 ? 7.832 0.303 -9.469 1 98.88 89 LEU A O 1
ATOM 710 N N . LYS A 1 90 ? 6.086 1.566 -10.109 1 98.75 90 LYS A N 1
ATOM 711 C CA . LYS A 1 90 ? 6.348 1.401 -11.539 1 98.75 90 LYS A CA 1
ATOM 712 C C . LYS A 1 90 ? 7.527 2.258 -11.984 1 98.75 90 LYS A C 1
ATOM 714 O O . LYS A 1 90 ? 7.66 3.408 -11.562 1 98.75 90 LYS A O 1
ATOM 719 N N . VAL A 1 91 ? 8.344 1.67 -12.797 1 98.69 91 VAL A N 1
ATOM 720 C CA . VAL A 1 91 ? 9.328 2.459 -13.531 1 98.69 91 VAL A CA 1
ATOM 721 C C . VAL A 1 91 ? 9.117 2.283 -15.031 1 98.69 91 VAL A C 1
ATOM 723 O O . VAL A 1 91 ? 8.523 1.293 -15.469 1 98.69 91 VAL A O 1
ATOM 726 N N . GLU A 1 92 ? 9.625 3.152 -15.812 1 98 92 GLU A N 1
ATOM 727 C CA . GLU A 1 92 ? 9.203 3.299 -17.203 1 98 92 GLU A CA 1
ATOM 728 C C . GLU A 1 92 ? 9.953 2.328 -18.109 1 98 92 GLU A C 1
ATOM 730 O O . GLU A 1 92 ? 9.516 2.059 -19.234 1 98 92 GLU A O 1
ATOM 735 N N . SER A 1 93 ? 11.141 1.873 -17.703 1 98.31 93 SER A N 1
ATOM 736 C CA . SER A 1 93 ? 11.953 1.048 -18.594 1 98.31 93 SER A CA 1
ATOM 737 C C . SER A 1 93 ? 12.984 0.241 -17.812 1 98.31 93 SER A C 1
ATOM 739 O O . SER A 1 93 ? 13.258 0.543 -16.641 1 98.31 93 SER A O 1
ATOM 741 N N . MET A 1 94 ? 13.508 -0.734 -18.516 1 98.31 94 MET A N 1
ATOM 742 C CA . MET A 1 94 ? 14.609 -1.508 -17.938 1 98.31 94 MET A CA 1
ATOM 743 C C . MET A 1 94 ? 15.828 -0.627 -17.703 1 98.31 94 MET A C 1
ATOM 745 O O . MET A 1 94 ? 16.516 -0.771 -16.688 1 98.31 94 MET A O 1
ATOM 749 N N . GLU A 1 95 ? 16.094 0.271 -18.609 1 98.5 95 GLU A N 1
ATOM 750 C CA . GLU A 1 95 ? 17.219 1.205 -18.469 1 98.5 95 GLU A CA 1
ATOM 751 C C . GLU A 1 95 ? 17.078 2.035 -17.188 1 98.5 95 GLU A C 1
ATOM 753 O O . GLU A 1 95 ? 18.031 2.176 -16.422 1 98.5 95 GLU A O 1
ATOM 758 N N . LYS A 1 96 ? 15.898 2.564 -16.953 1 98.56 96 LYS A N 1
ATOM 759 C CA . LYS A 1 96 ? 15.648 3.348 -15.75 1 98.56 96 LYS A CA 1
ATOM 760 C C . LYS A 1 96 ? 15.797 2.488 -14.5 1 98.56 96 LYS A C 1
ATOM 762 O O . LYS A 1 96 ? 16.344 2.939 -13.492 1 98.56 96 LYS A O 1
ATOM 767 N N . LEU A 1 97 ? 15.273 1.291 -14.555 1 98.75 97 LEU A N 1
ATOM 768 C CA . LEU A 1 97 ? 15.398 0.358 -13.445 1 98.75 97 LEU A CA 1
ATOM 769 C C . LEU A 1 97 ? 16.859 0.144 -13.07 1 98.75 97 LEU A C 1
ATOM 771 O O . LEU A 1 97 ? 17.234 0.291 -11.906 1 98.75 97 LEU A O 1
ATOM 775 N N . LEU A 1 98 ? 17.672 -0.137 -14.039 1 98.75 98 LEU A N 1
ATOM 776 C CA . LEU A 1 98 ? 19.078 -0.444 -13.812 1 98.75 98 LEU A CA 1
ATOM 777 C C . LEU A 1 98 ? 19.844 0.799 -13.367 1 98.75 98 LEU A C 1
ATOM 779 O O . LEU A 1 98 ? 20.719 0.722 -12.5 1 98.75 98 LEU A O 1
ATOM 783 N N . ALA A 1 99 ? 19.531 1.897 -13.961 1 98.69 99 ALA A N 1
ATOM 784 C CA . ALA A 1 99 ? 20.172 3.148 -13.555 1 98.69 99 ALA A CA 1
ATOM 785 C C . ALA A 1 99 ? 19.859 3.475 -12.102 1 98.69 99 ALA A C 1
ATOM 787 O O . ALA A 1 99 ? 20.719 3.938 -11.359 1 98.69 99 ALA A O 1
ATOM 788 N N . THR A 1 100 ? 18.625 3.252 -11.727 1 98.75 100 THR A N 1
ATOM 789 C CA . THR A 1 100 ? 18.219 3.514 -10.352 1 98.75 100 THR A CA 1
ATOM 790 C C . THR A 1 100 ? 18.922 2.547 -9.398 1 98.75 100 THR A C 1
ATOM 792 O O . THR A 1 100 ? 19.375 2.947 -8.328 1 98.75 100 THR A O 1
ATOM 795 N N . LYS A 1 101 ? 18.984 1.304 -9.766 1 98.81 101 LYS A N 1
ATOM 796 C CA . LYS A 1 101 ? 19.719 0.32 -8.977 1 98.81 101 LYS A CA 1
ATOM 797 C C . LYS A 1 101 ? 21.156 0.782 -8.711 1 98.81 101 LYS A C 1
ATOM 799 O O . LYS A 1 101 ? 21.594 0.803 -7.562 1 98.81 101 LYS A O 1
ATOM 804 N N . ASP A 1 102 ? 21.812 1.171 -9.742 1 98.75 102 ASP A N 1
ATOM 805 C CA . ASP A 1 102 ? 23.203 1.597 -9.633 1 98.75 102 ASP A CA 1
ATOM 806 C C . ASP A 1 102 ? 23.328 2.822 -8.734 1 98.75 102 ASP A C 1
ATOM 808 O O . ASP A 1 102 ? 24.266 2.91 -7.926 1 98.75 102 ASP A O 1
ATOM 812 N N . LYS A 1 103 ? 22.422 3.697 -8.891 1 98.44 103 LYS A N 1
ATOM 813 C CA . LYS A 1 103 ? 22.438 4.891 -8.047 1 98.44 103 LYS A CA 1
ATOM 814 C C . LYS A 1 103 ? 22.25 4.527 -6.578 1 98.44 103 LYS A C 1
ATOM 816 O O . LYS A 1 103 ? 22.984 5.016 -5.715 1 98.44 103 LYS A O 1
ATOM 821 N N . LEU A 1 104 ? 21.25 3.732 -6.277 1 98.81 104 LEU A N 1
ATOM 822 C CA . LEU A 1 104 ? 20.984 3.32 -4.902 1 98.81 104 LEU A CA 1
ATOM 823 C C . LEU A 1 104 ? 22.219 2.652 -4.289 1 98.81 104 LEU A C 1
ATOM 825 O O . LEU A 1 104 ? 22.609 2.98 -3.168 1 98.81 104 LEU A O 1
ATOM 829 N N . ILE A 1 105 ? 22.828 1.776 -5.035 1 98.81 105 ILE A N 1
ATOM 830 C CA . ILE A 1 105 ? 24 1.059 -4.559 1 98.81 105 ILE A CA 1
ATOM 831 C C . ILE A 1 105 ? 25.141 2.045 -4.305 1 98.81 105 ILE A C 1
ATOM 833 O O . ILE A 1 105 ? 25.812 1.974 -3.273 1 98.81 105 ILE A O 1
ATOM 837 N N . SER A 1 106 ? 25.359 2.91 -5.219 1 98.62 106 SER A N 1
ATOM 838 C CA . SER A 1 106 ? 26.438 3.889 -5.086 1 98.62 106 SER A CA 1
ATOM 839 C C . SER A 1 106 ? 26.234 4.766 -3.854 1 98.62 106 SER A C 1
ATOM 841 O O . SER A 1 106 ? 27.203 5.332 -3.324 1 98.62 106 SER A O 1
ATOM 843 N N . GLU A 1 107 ? 25.047 4.863 -3.412 1 98.25 107 GLU A N 1
ATOM 844 C CA . GLU A 1 107 ? 24.734 5.703 -2.262 1 98.25 107 GLU A CA 1
ATOM 845 C C . GLU A 1 107 ? 24.625 4.875 -0.985 1 98.25 107 GLU A C 1
ATOM 847 O O . GLU A 1 107 ? 24.125 5.352 0.035 1 98.25 107 GLU A O 1
ATOM 852 N N . GLY A 1 108 ? 24.953 3.625 -1.097 1 98.44 108 GLY A N 1
ATOM 853 C CA . GLY A 1 108 ? 25.141 2.795 0.083 1 98.44 108 GLY A CA 1
ATOM 854 C C . GLY A 1 108 ? 23.906 1.974 0.431 1 98.44 108 GLY A C 1
ATOM 855 O O . GLY A 1 108 ? 23.812 1.424 1.531 1 98.44 108 GLY A O 1
ATOM 856 N N . ILE A 1 109 ? 22.969 1.932 -0.416 1 98.75 109 ILE A N 1
ATOM 857 C CA . ILE A 1 109 ? 21.766 1.156 -0.169 1 98.75 109 ILE A CA 1
ATOM 858 C C . ILE A 1 109 ? 21.922 -0.249 -0.744 1 98.75 109 ILE A C 1
ATOM 860 O O . ILE A 1 109 ? 22.344 -0.413 -1.891 1 98.75 109 ILE A O 1
ATOM 864 N N . GLU A 1 110 ? 21.641 -1.264 0.09 1 98.5 110 GLU A N 1
ATOM 865 C CA . GLU A 1 110 ? 21.641 -2.637 -0.405 1 98.5 110 GLU A CA 1
ATOM 866 C C . GLU A 1 110 ? 20.438 -2.881 -1.323 1 98.5 110 GLU A C 1
ATOM 868 O O . GLU A 1 110 ? 19.297 -2.564 -0.968 1 98.5 110 GLU A O 1
ATOM 873 N N . VAL A 1 111 ? 20.734 -3.434 -2.479 1 98.62 111 VAL A N 1
ATOM 874 C CA . VAL A 1 111 ? 19.688 -3.658 -3.471 1 98.62 111 VAL A CA 1
ATOM 875 C C . VAL A 1 111 ? 19.734 -5.113 -3.939 1 98.62 111 VAL A C 1
ATOM 877 O O . VAL A 1 111 ? 20.797 -5.645 -4.25 1 98.62 111 VAL A O 1
ATOM 880 N N . LEU A 1 112 ? 18.609 -5.754 -3.953 1 97.62 112 LEU A N 1
ATOM 881 C CA . LEU A 1 112 ? 18.438 -7.094 -4.508 1 97.62 112 LEU A CA 1
ATOM 882 C C . LEU A 1 112 ? 17.891 -7.027 -5.93 1 97.62 112 LEU A C 1
ATOM 884 O O . LEU A 1 112 ? 16.938 -6.293 -6.203 1 97.62 112 LEU A O 1
ATOM 888 N N . GLY A 1 113 ? 18.484 -7.883 -6.805 1 95.69 113 GLY A N 1
ATOM 889 C CA . GLY A 1 113 ? 18 -7.953 -8.18 1 95.69 113 GLY A CA 1
ATOM 890 C C . GLY A 1 113 ? 19 -7.445 -9.188 1 95.69 113 GLY A C 1
ATOM 891 O O . GLY A 1 113 ? 20.156 -7.18 -8.844 1 95.69 113 GLY A O 1
ATOM 892 N N . PRO A 1 114 ? 18.641 -7.262 -10.359 1 97 114 PRO A N 1
ATOM 893 C CA . PRO A 1 114 ? 17.281 -7.43 -10.875 1 97 114 PRO A CA 1
ATOM 894 C C . PRO A 1 114 ? 16.812 -8.883 -10.844 1 97 114 PRO A C 1
ATOM 896 O O . PRO A 1 114 ? 17.594 -9.797 -11.078 1 97 114 PRO A O 1
ATOM 899 N N . THR A 1 115 ? 15.555 -9.008 -10.477 1 94.69 115 THR A N 1
ATOM 900 C CA . THR A 1 115 ? 14.859 -10.297 -10.523 1 94.69 115 THR A CA 1
ATOM 901 C C . THR A 1 115 ? 13.914 -10.352 -11.719 1 94.69 115 THR A C 1
ATOM 903 O O . THR A 1 115 ? 13.156 -9.414 -11.961 1 94.69 115 THR A O 1
ATOM 906 N N . ASN A 1 116 ? 14 -11.438 -12.461 1 94 116 ASN A N 1
ATOM 907 C CA . ASN A 1 116 ? 13.086 -11.672 -13.57 1 94 116 ASN A CA 1
ATOM 908 C C . ASN A 1 116 ? 11.859 -12.469 -13.133 1 94 116 ASN A C 1
ATOM 910 O O . ASN A 1 116 ? 11.961 -13.664 -12.852 1 94 116 ASN A O 1
ATOM 914 N N . HIS A 1 117 ? 10.68 -11.781 -13.125 1 92.69 117 HIS A N 1
ATOM 915 C CA . HIS A 1 117 ? 9.422 -12.438 -12.773 1 92.69 117 HIS A CA 1
ATOM 916 C C . HIS A 1 117 ? 8.656 -12.859 -14.023 1 92.69 117 HIS A C 1
ATOM 918 O O . HIS A 1 117 ? 7.465 -13.156 -13.953 1 92.69 117 HIS A O 1
ATOM 924 N N . THR A 1 118 ? 9.266 -12.805 -15.18 1 93.19 118 THR A N 1
ATOM 925 C CA . THR A 1 118 ? 8.688 -13.117 -16.484 1 93.19 118 THR A CA 1
ATOM 926 C C . THR A 1 118 ? 7.707 -12.031 -16.906 1 93.19 118 THR A C 1
ATOM 928 O O . THR A 1 118 ? 7.797 -11.516 -18.031 1 93.19 118 THR A O 1
ATOM 931 N N . LEU A 1 119 ? 6.809 -11.594 -16.062 1 95 119 LEU A N 1
ATOM 932 C CA . LEU A 1 119 ? 5.785 -10.594 -16.359 1 95 119 LEU A CA 1
ATOM 933 C C . LEU A 1 119 ? 6.332 -9.188 -16.156 1 95 119 LEU A C 1
ATOM 935 O O . LEU A 1 119 ? 5.801 -8.227 -16.719 1 95 119 LEU A O 1
ATOM 939 N N . PHE A 1 120 ? 7.266 -9.086 -15.344 1 96.12 120 PHE A N 1
ATOM 940 C CA . PHE A 1 120 ? 7.941 -7.828 -15.031 1 96.12 120 PHE A CA 1
ATOM 941 C C . PHE A 1 120 ? 9.312 -8.086 -14.414 1 96.12 120 PHE A C 1
ATOM 943 O O . PHE A 1 120 ? 9.617 -9.211 -14.016 1 96.12 120 PHE A O 1
ATOM 950 N N . HIS A 1 121 ? 10.156 -7.109 -14.406 1 97.44 121 HIS A N 1
ATOM 951 C CA . HIS A 1 121 ? 11.461 -7.117 -13.766 1 97.44 121 HIS A CA 1
ATOM 952 C C . HIS A 1 121 ? 11.492 -6.172 -12.562 1 97.44 121 HIS A C 1
ATOM 954 O O . HIS A 1 121 ? 10.914 -5.082 -12.617 1 97.44 121 HIS A O 1
ATOM 960 N N . SER A 1 122 ? 12.234 -6.656 -11.578 1 97.19 122 SER A N 1
ATOM 961 C CA . SER A 1 122 ? 12.156 -5.855 -10.359 1 97.19 122 SER A CA 1
ATOM 962 C C . SER A 1 122 ? 13.516 -5.762 -9.68 1 97.19 122 SER A C 1
ATOM 964 O O . SER A 1 122 ? 14.375 -6.625 -9.867 1 97.19 122 SER A O 1
ATOM 966 N N . ILE A 1 123 ? 13.711 -4.711 -8.93 1 98.5 123 ILE A N 1
ATOM 967 C CA . ILE A 1 123 ? 14.703 -4.641 -7.867 1 98.5 123 ILE A CA 1
ATOM 968 C C . ILE A 1 123 ? 14.016 -4.359 -6.531 1 98.5 123 ILE A C 1
ATOM 970 O O . ILE A 1 123 ? 12.898 -3.828 -6.5 1 98.5 123 ILE A O 1
ATOM 974 N N . TYR A 1 124 ? 14.734 -4.742 -5.465 1 98.25 124 TYR A N 1
ATOM 975 C CA . TYR A 1 124 ? 14.18 -4.594 -4.125 1 98.25 124 TYR A CA 1
ATOM 976 C C . TYR A 1 124 ? 15.18 -3.916 -3.193 1 98.25 124 TYR A C 1
ATOM 978 O O . TYR A 1 124 ? 16.391 -4.168 -3.273 1 98.25 124 TYR A O 1
ATOM 986 N N . PHE A 1 125 ? 14.688 -3.154 -2.307 1 98.69 125 PHE A N 1
ATOM 987 C CA . PHE A 1 125 ? 15.469 -2.533 -1.242 1 98.69 125 PHE A CA 1
ATOM 988 C C . PHE A 1 125 ? 14.562 -2.094 -0.096 1 98.69 125 PHE A C 1
ATOM 990 O O . PHE A 1 125 ? 13.344 -2.252 -0.165 1 98.69 125 PHE A O 1
ATOM 997 N N . PHE A 1 126 ? 15.164 -1.638 0.97 1 98.69 126 PHE A N 1
ATOM 998 C CA . PHE A 1 126 ? 14.406 -1.176 2.127 1 98.69 126 PHE A CA 1
ATOM 999 C C . PHE A 1 126 ? 14.602 0.321 2.34 1 98.69 126 PHE A C 1
ATOM 1001 O O . PHE A 1 126 ? 15.703 0.838 2.174 1 98.69 126 PHE A O 1
ATOM 1008 N N . ASP A 1 127 ? 13.508 1.019 2.656 1 98.69 127 ASP A N 1
ATOM 1009 C CA . ASP A 1 127 ? 13.641 2.422 3.033 1 98.69 127 ASP A CA 1
ATOM 1010 C C . ASP A 1 127 ? 14.188 2.557 4.457 1 98.69 127 ASP A C 1
ATOM 1012 O O . ASP A 1 127 ? 14.414 1.555 5.137 1 98.69 127 ASP A O 1
ATOM 1016 N N . PRO A 1 128 ? 14.461 3.77 4.945 1 98.38 128 PRO A N 1
ATOM 1017 C CA . PRO A 1 128 ? 15.102 3.922 6.258 1 98.38 128 PRO A CA 1
ATOM 1018 C C . PRO A 1 128 ? 14.219 3.438 7.402 1 98.38 128 PRO A C 1
ATOM 1020 O O . PRO A 1 128 ? 14.695 3.273 8.531 1 98.38 128 PRO A O 1
ATOM 1023 N N . ASN A 1 129 ? 12.922 3.248 7.148 1 98.56 129 ASN A N 1
ATOM 1024 C CA . ASN A 1 129 ? 11.961 2.848 8.18 1 98.56 129 ASN A CA 1
ATOM 1025 C C . ASN A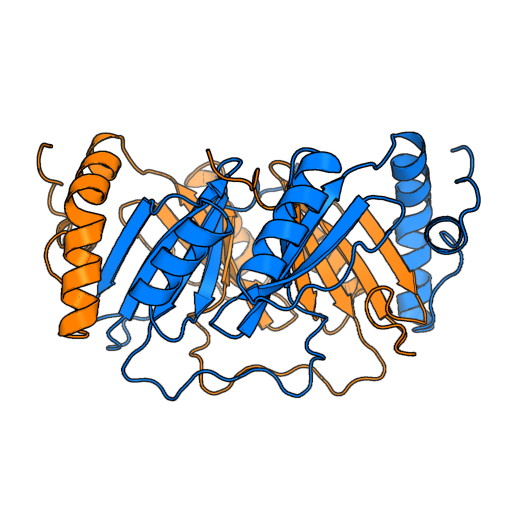 1 129 ? 11.812 1.331 8.242 1 98.56 129 ASN A C 1
ATOM 1027 O O . ASN A 1 129 ? 11.172 0.805 9.156 1 98.56 129 ASN A O 1
ATOM 1031 N N . GLY A 1 130 ? 12.383 0.627 7.273 1 98 130 GLY A N 1
ATOM 1032 C CA . GLY A 1 130 ? 12.305 -0.825 7.25 1 98 130 GLY A CA 1
ATOM 1033 C C . GLY A 1 130 ? 11.211 -1.35 6.34 1 98 130 GLY A C 1
ATOM 1034 O O . GLY A 1 130 ? 10.906 -2.545 6.352 1 98 130 GLY A O 1
ATOM 1035 N N . HIS A 1 131 ? 10.562 -0.522 5.629 1 98.56 131 HIS A N 1
ATOM 1036 C CA . HIS A 1 131 ? 9.578 -0.975 4.652 1 98.56 131 HIS A CA 1
ATOM 1037 C C . HIS A 1 131 ? 10.25 -1.443 3.369 1 98.56 131 HIS A C 1
ATOM 1039 O O . HIS A 1 131 ? 11.164 -0.783 2.863 1 98.56 131 HIS A O 1
ATOM 1045 N N . ARG A 1 132 ? 9.805 -2.57 2.801 1 98.25 132 ARG A N 1
ATOM 1046 C CA . ARG A 1 132 ? 10.359 -3.117 1.567 1 98.25 132 ARG A CA 1
ATOM 1047 C C . ARG A 1 132 ? 9.75 -2.438 0.345 1 98.25 132 ARG A C 1
ATOM 1049 O O . ARG A 1 132 ? 8.531 -2.363 0.212 1 98.25 132 ARG A O 1
ATOM 1056 N N . ILE A 1 133 ? 10.617 -1.961 -0.483 1 98.81 133 ILE A N 1
ATOM 1057 C CA . ILE A 1 133 ? 10.219 -1.28 -1.71 1 98.81 133 ILE A CA 1
ATOM 1058 C C . ILE A 1 133 ? 10.664 -2.096 -2.922 1 98.81 133 ILE A C 1
ATOM 1060 O O . ILE A 1 133 ? 11.789 -2.609 -2.951 1 98.81 133 ILE A O 1
ATOM 1064 N N . GLU A 1 134 ? 9.773 -2.223 -3.812 1 98.75 134 GLU A N 1
ATOM 1065 C CA . GLU A 1 134 ? 10.047 -2.826 -5.113 1 98.75 134 GLU A CA 1
ATOM 1066 C C . GLU A 1 134 ? 9.906 -1.801 -6.234 1 98.75 134 GLU A C 1
ATOM 1068 O O . GLU A 1 134 ? 8.961 -1.01 -6.25 1 98.75 134 GLU A O 1
ATOM 1073 N N . LEU A 1 135 ? 10.906 -1.651 -7.051 1 98.81 135 LEU A N 1
ATOM 1074 C CA . LEU A 1 135 ? 10.719 -1.014 -8.352 1 98.81 135 LEU A CA 1
ATOM 1075 C C . LEU A 1 135 ? 10.477 -2.055 -9.438 1 98.81 135 LEU A C 1
ATOM 1077 O O . LEU A 1 135 ? 11.227 -3.025 -9.555 1 98.81 135 LEU A O 1
ATOM 1081 N N . ALA A 1 136 ? 9.422 -1.814 -10.203 1 98.69 136 ALA A N 1
ATOM 1082 C CA . ALA A 1 136 ? 8.992 -2.84 -11.156 1 98.69 136 ALA A CA 1
ATOM 1083 C C . ALA A 1 136 ? 8.844 -2.262 -12.555 1 98.69 136 ALA A C 1
ATOM 1085 O O . ALA A 1 136 ? 8.227 -1.213 -12.742 1 98.69 136 ALA A O 1
ATOM 1086 N N . TYR A 1 137 ? 9.422 -2.895 -13.562 1 98.69 137 TYR A N 1
ATOM 1087 C CA . TYR A 1 137 ? 9.234 -2.605 -14.977 1 98.69 137 TYR A CA 1
ATOM 1088 C C . TYR A 1 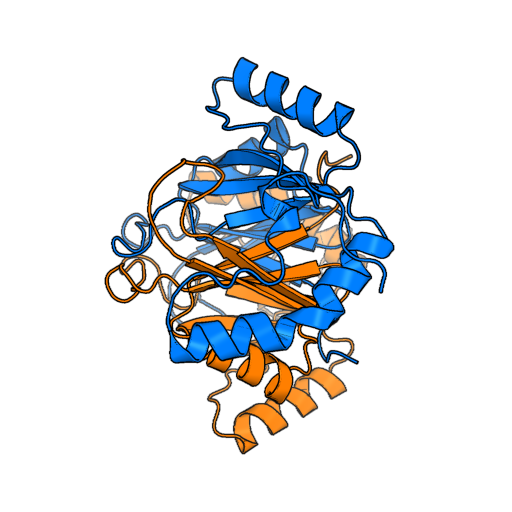137 ? 8.398 -3.686 -15.648 1 98.69 137 TYR A C 1
ATOM 1090 O O . TYR A 1 137 ? 8.852 -4.82 -15.82 1 98.69 137 TYR A O 1
ATOM 1098 N N . ASP A 1 138 ? 7.211 -3.316 -16.016 1 97.81 138 ASP A N 1
ATOM 1099 C CA . ASP A 1 138 ? 6.242 -4.266 -16.547 1 97.81 138 ASP A CA 1
ATOM 1100 C C . ASP A 1 138 ? 6.578 -4.648 -17.984 1 97.81 138 ASP A C 1
ATOM 1102 O O . ASP A 1 138 ? 6.836 -3.775 -18.812 1 97.81 138 ASP A O 1
ATOM 1106 N N . VAL A 1 139 ? 6.555 -5.941 -18.312 1 96.88 139 VAL A N 1
ATOM 1107 C CA . VAL A 1 139 ? 6.82 -6.414 -19.672 1 96.88 139 VAL A CA 1
ATOM 1108 C C . VAL A 1 139 ? 5.75 -7.418 -20.078 1 96.88 139 VAL A C 1
ATOM 1110 O O . VAL A 1 139 ? 5.934 -8.164 -21.047 1 96.88 139 VAL A O 1
ATOM 1113 N N . THR A 1 140 ? 4.695 -7.516 -19.359 1 96.5 140 THR A N 1
ATOM 1114 C CA . THR A 1 140 ? 3.639 -8.492 -19.625 1 96.5 140 THR A CA 1
ATOM 1115 C C . THR A 1 140 ? 3.072 -8.312 -21.031 1 96.5 140 THR A C 1
ATOM 1117 O O . THR A 1 140 ? 2.744 -7.191 -21.438 1 96.5 140 THR A O 1
ATOM 1120 N N . THR A 1 141 ? 2.961 -9.375 -21.766 1 95.38 141 THR A N 1
ATOM 1121 C CA . THR A 1 141 ? 2.338 -9.352 -23.078 1 95.38 141 THR A CA 1
ATOM 1122 C C . THR A 1 141 ? 0.861 -9.727 -22.984 1 95.38 141 THR A C 1
ATOM 1124 O O . THR A 1 141 ? 0.426 -10.312 -22 1 95.38 141 THR A O 1
ATOM 1127 N N . ASP A 1 142 ? 0.134 -9.414 -24.047 1 95.62 142 ASP A N 1
ATOM 1128 C CA . ASP A 1 142 ? -1.275 -9.789 -24.094 1 95.62 142 ASP A CA 1
ATOM 1129 C C . ASP A 1 142 ? -1.444 -11.305 -24.016 1 95.62 142 ASP A C 1
ATOM 1131 O O . ASP A 1 142 ? -2.373 -11.797 -23.375 1 95.62 142 ASP A O 1
ATOM 1135 N N . LYS A 1 143 ? -0.565 -11.969 -24.719 1 95.88 143 LYS A N 1
ATOM 1136 C CA . LYS A 1 143 ? -0.62 -13.43 -24.719 1 95.88 143 LYS A CA 1
ATOM 1137 C C . LYS A 1 143 ? -0.45 -13.984 -23.312 1 95.88 143 LYS A C 1
ATOM 1139 O O . LYS A 1 143 ? -1.189 -14.875 -22.891 1 95.88 143 LYS A O 1
ATOM 1144 N N . GLN A 1 144 ? 0.509 -13.5 -22.609 1 95.88 144 GLN A N 1
ATOM 1145 C CA . GLN A 1 144 ? 0.752 -13.922 -21.234 1 95.88 144 GLN A CA 1
ATOM 1146 C C . GLN A 1 144 ? -0.451 -13.625 -20.344 1 95.88 144 GLN A C 1
ATOM 1148 O O . GLN A 1 144 ? -0.867 -14.469 -19.547 1 95.88 144 GLN A O 1
ATOM 1153 N N . ALA A 1 145 ? -0.976 -12.445 -20.484 1 96.06 145 ALA A N 1
ATOM 1154 C CA . ALA A 1 145 ? -2.123 -12.039 -19.688 1 96.06 145 ALA A CA 1
ATOM 1155 C C . ALA A 1 145 ? -3.318 -12.961 -19.922 1 96.06 145 ALA A C 1
ATOM 1157 O O . ALA A 1 145 ? -3.994 -13.375 -18.984 1 96.06 145 ALA A O 1
ATOM 1158 N N . ARG A 1 146 ? -3.562 -13.273 -21.156 1 96.5 146 ARG A N 1
ATOM 1159 C CA . ARG A 1 146 ? -4.676 -14.148 -21.5 1 96.5 146 ARG A CA 1
ATOM 1160 C C . ARG A 1 146 ? -4.469 -15.547 -20.938 1 96.5 146 ARG A C 1
ATOM 1162 O O . ARG A 1 146 ? -5.414 -16.172 -20.453 1 96.5 146 ARG A O 1
ATOM 1169 N N . ALA A 1 147 ? -3.244 -16.016 -21.062 1 96.5 147 ALA A N 1
ATOM 1170 C CA . ALA A 1 147 ? -2.926 -17.344 -20.562 1 96.5 147 ALA A CA 1
ATOM 1171 C C . ALA A 1 147 ? -3.146 -17.422 -19.062 1 96.5 147 ALA A C 1
ATOM 1173 O O . ALA A 1 147 ? -3.672 -18.422 -18.562 1 96.5 147 ALA A O 1
ATOM 1174 N N . LEU A 1 148 ? -2.758 -16.438 -18.359 1 96.38 148 LEU A N 1
ATOM 1175 C CA . LEU A 1 148 ? -2.922 -16.406 -16.906 1 96.38 148 LEU A CA 1
ATOM 1176 C C . LEU A 1 148 ? -4.395 -16.266 -16.531 1 96.38 148 LEU A C 1
ATOM 1178 O O . LEU A 1 148 ? -4.855 -16.891 -15.578 1 96.38 148 LEU A O 1
ATOM 1182 N N . ASP A 1 149 ? -5.07 -15.414 -17.219 1 96.81 149 ASP A N 1
ATOM 1183 C CA . ASP A 1 149 ? -6.496 -15.219 -16.984 1 96.81 149 ASP A CA 1
ATOM 1184 C C . ASP A 1 149 ? -7.258 -16.547 -17.109 1 96.81 149 ASP A C 1
ATOM 1186 O O . ASP A 1 149 ? -8.164 -16.812 -16.328 1 96.81 149 ASP A O 1
ATOM 1190 N N . LYS A 1 150 ? -6.887 -17.312 -18.031 1 96.69 150 LYS A N 1
ATOM 1191 C CA . LYS A 1 150 ? -7.57 -18.578 -18.312 1 96.69 150 LYS A CA 1
ATOM 1192 C C . LYS A 1 150 ? -7.465 -19.531 -17.141 1 96.69 150 LYS A C 1
ATOM 1194 O O . LYS A 1 150 ? -8.398 -20.297 -16.859 1 96.69 150 LYS A O 1
ATOM 1199 N N . VAL A 1 151 ? -6.367 -19.5 -16.406 1 97.19 151 VAL A N 1
ATOM 1200 C CA . VAL A 1 151 ? -6.113 -20.578 -15.461 1 97.19 151 VAL A CA 1
ATOM 1201 C C . VAL A 1 151 ? -6.234 -20.047 -14.039 1 97.19 151 VAL A C 1
ATOM 1203 O O . VAL A 1 151 ? -6.09 -20.797 -13.07 1 97.19 151 VAL A O 1
ATOM 1206 N N . LYS A 1 152 ? -6.465 -18.812 -13.859 1 97.81 152 LYS A N 1
ATOM 1207 C CA . LYS A 1 152 ? -6.375 -18.172 -12.547 1 97.81 152 LYS A CA 1
ATOM 1208 C C . LYS A 1 152 ? -7.273 -18.875 -11.531 1 97.81 152 LYS A C 1
ATOM 1210 O O . LYS A 1 152 ? -6.863 -19.125 -10.398 1 97.81 152 LYS A O 1
ATOM 1215 N N . TRP A 1 153 ? -8.492 -19.219 -11.852 1 98.44 153 TRP A N 1
ATOM 1216 C CA . TRP A 1 153 ? -9.398 -19.859 -10.898 1 98.44 153 TRP A CA 1
ATOM 1217 C C . TRP A 1 153 ? -8.992 -21.312 -10.648 1 98.44 153 TRP A C 1
ATOM 1219 O O . TRP A 1 153 ? -9.117 -21.812 -9.531 1 98.44 153 TRP A O 1
ATOM 1229 N N . ASP A 1 154 ? -8.5 -22.016 -11.695 1 98.19 154 ASP A N 1
ATOM 1230 C CA . ASP A 1 154 ? -7.984 -23.359 -11.492 1 98.19 154 ASP A CA 1
ATOM 1231 C C . ASP A 1 154 ? -6.816 -23.359 -10.508 1 98.19 154 ASP A C 1
ATOM 1233 O O . ASP A 1 154 ? -6.746 -24.219 -9.617 1 98.19 154 ASP A O 1
ATOM 1237 N N . MET A 1 155 ? -5.945 -22.422 -10.695 1 97.94 155 MET A N 1
ATOM 1238 C CA . MET A 1 155 ? -4.805 -22.281 -9.789 1 97.94 155 MET A CA 1
ATOM 1239 C C . MET A 1 155 ? -5.273 -22.078 -8.352 1 97.94 155 MET A C 1
ATOM 1241 O O . MET A 1 155 ? -4.816 -22.766 -7.445 1 97.94 155 MET A O 1
ATOM 1245 N N . LEU A 1 156 ? -6.18 -21.141 -8.188 1 98.5 156 LEU A N 1
ATOM 1246 C CA . LEU A 1 156 ? -6.641 -20.766 -6.855 1 98.5 156 LEU A CA 1
ATOM 1247 C C . LEU A 1 156 ? -7.426 -21.906 -6.207 1 98.5 156 LEU A C 1
ATOM 1249 O O . LEU A 1 156 ? -7.242 -22.203 -5.027 1 98.5 156 LEU A O 1
ATOM 1253 N N . ASN A 1 157 ? -8.32 -22.531 -6.914 1 98.5 157 ASN A N 1
ATOM 1254 C CA . ASN A 1 157 ? -9.125 -23.641 -6.387 1 98.5 157 ASN A CA 1
ATOM 1255 C C . ASN A 1 157 ? -8.258 -24.828 -5.992 1 98.5 157 ASN A C 1
ATOM 1257 O O . ASN A 1 157 ? -8.484 -25.438 -4.949 1 98.5 157 ASN A O 1
ATOM 1261 N N . GLU A 1 158 ? -7.293 -25.156 -6.836 1 98 158 GLU A N 1
ATOM 1262 C CA . GLU A 1 158 ? -6.375 -26.25 -6.496 1 98 158 GLU A CA 1
ATOM 1263 C C . GLU A 1 158 ? -5.574 -25.922 -5.242 1 98 158 GLU A C 1
ATOM 1265 O O . GLU A 1 158 ? -5.414 -26.766 -4.359 1 98 158 GLU A O 1
ATOM 1270 N N . TRP A 1 159 ? -5.098 -24.719 -5.18 1 97.69 159 TRP A N 1
ATOM 1271 C CA . TRP A 1 159 ? -4.367 -24.281 -3.994 1 97.69 159 TRP A CA 1
ATOM 1272 C C . TRP A 1 159 ? -5.234 -24.406 -2.744 1 97.69 159 TRP A C 1
ATOM 1274 O O . TRP A 1 159 ? -4.766 -24.875 -1.703 1 97.69 159 TRP A O 1
ATOM 1284 N N . ALA A 1 160 ? -6.504 -23.938 -2.854 1 97.75 160 ALA A N 1
ATOM 1285 C CA . ALA A 1 160 ? -7.41 -23.938 -1.71 1 97.75 160 ALA A CA 1
ATOM 1286 C C . ALA A 1 160 ? -7.57 -25.359 -1.153 1 97.75 160 ALA A C 1
ATOM 1288 O O . ALA A 1 160 ? -7.762 -25.531 0.051 1 97.75 160 ALA A O 1
ATOM 1289 N N . LEU A 1 161 ? -7.375 -26.359 -1.998 1 97.19 161 LEU A N 1
ATOM 1290 C CA . LEU A 1 161 ? -7.559 -27.75 -1.606 1 97.19 161 LEU A CA 1
ATOM 1291 C C . LEU A 1 161 ? -6.246 -28.359 -1.127 1 97.19 161 LEU A C 1
ATOM 1293 O O . LEU A 1 161 ? -6.23 -29.156 -0.193 1 97.19 161 LEU A O 1
ATOM 1297 N N . THR A 1 162 ? -5.07 -27.969 -1.703 1 95.56 162 THR A N 1
ATOM 1298 C CA . THR A 1 162 ? -3.863 -28.766 -1.548 1 95.56 162 THR A CA 1
ATOM 1299 C C . THR A 1 162 ? -2.805 -28.016 -0.76 1 95.56 162 THR A C 1
ATOM 1301 O O . THR A 1 162 ? -1.909 -28.609 -0.165 1 95.56 162 THR A O 1
ATOM 1304 N N . LYS A 1 163 ? -2.869 -26.703 -0.919 1 94.19 163 LYS A N 1
ATOM 1305 C CA . LYS A 1 163 ? -1.84 -25.828 -0.387 1 94.19 163 LYS A CA 1
ATOM 1306 C C . LYS A 1 163 ? -0.47 -26.156 -0.975 1 94.19 163 LYS A C 1
ATOM 1308 O O . LYS A 1 163 ? 0.551 -26.016 -0.299 1 94.19 163 LYS A O 1
ATOM 1313 N N . LYS A 1 164 ? -0.481 -26.656 -2.158 1 91.81 164 LYS A N 1
ATOM 1314 C CA . LYS A 1 164 ? 0.697 -26.906 -2.982 1 91.81 164 LYS A CA 1
ATOM 1315 C C . LYS A 1 164 ? 0.646 -26.094 -4.277 1 91.81 164 LYS A C 1
ATOM 1317 O O . LYS A 1 164 ? -0.423 -25.938 -4.867 1 91.81 164 LYS A O 1
ATOM 1322 N N . ALA A 1 165 ? 1.862 -25.641 -4.668 1 92.75 165 ALA A N 1
ATOM 1323 C CA . ALA A 1 165 ? 1.892 -24.812 -5.859 1 92.75 165 ALA A CA 1
ATOM 1324 C C . ALA A 1 165 ? 1.321 -25.547 -7.066 1 92.75 165 ALA A C 1
ATOM 1326 O O . ALA A 1 165 ? 1.858 -26.578 -7.48 1 92.75 165 ALA A O 1
ATOM 1327 N N . PRO A 1 166 ? 0.269 -24.984 -7.598 1 94.12 166 PRO A N 1
ATOM 1328 C CA . PRO A 1 166 ? -0.264 -25.578 -8.82 1 94.12 166 PRO A CA 1
ATOM 1329 C C . PRO A 1 166 ? 0.673 -25.422 -10.016 1 94.12 166 PRO A C 1
ATOM 1331 O O . PRO A 1 166 ? 1.51 -24.516 -10.031 1 94.12 166 PRO A O 1
ATOM 1334 N N . LYS A 1 167 ? 0.483 -26.188 -11.023 1 91.62 167 LYS A N 1
ATOM 1335 C CA . LYS A 1 167 ? 1.444 -26.219 -12.125 1 91.62 167 LYS A CA 1
ATOM 1336 C C . LYS A 1 167 ? 0.845 -25.609 -13.391 1 91.62 167 LYS A C 1
ATOM 1338 O O . LYS A 1 167 ? 1.503 -25.547 -14.43 1 91.62 167 LYS A O 1
ATOM 1343 N N . HIS A 1 168 ? -0.338 -25.094 -13.344 1 91.75 168 HIS A N 1
ATOM 1344 C CA . HIS A 1 168 ? -1.059 -24.594 -14.516 1 91.75 168 HIS A CA 1
ATOM 1345 C C . HIS A 1 168 ? -0.296 -23.453 -15.188 1 91.75 168 HIS A C 1
ATOM 1347 O O . HIS A 1 168 ? -0.402 -23.266 -16.406 1 91.75 168 HIS A O 1
ATOM 1353 N N . ALA A 1 169 ? 0.411 -22.672 -14.492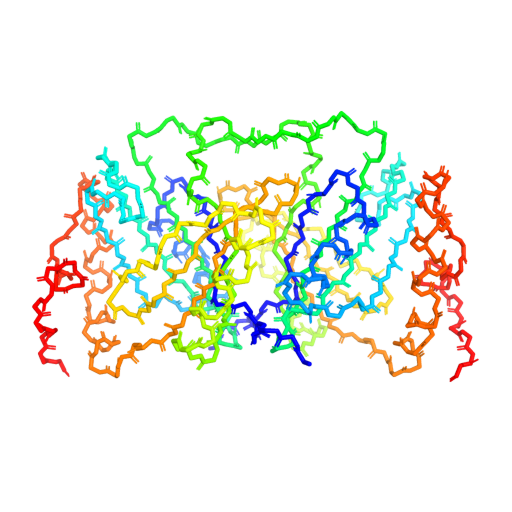 1 90.75 169 ALA A N 1
ATOM 1354 C CA . ALA A 1 169 ? 1.167 -21.547 -15.023 1 90.75 169 ALA A CA 1
ATOM 1355 C C . ALA A 1 169 ? 2.668 -21.75 -14.836 1 90.75 169 ALA A C 1
ATOM 1357 O O . ALA A 1 169 ? 3.404 -20.781 -14.586 1 90.75 169 ALA A O 1
ATOM 1358 N N . ARG A 1 170 ? 3.133 -22.875 -14.953 1 88.94 170 ARG A N 1
ATOM 1359 C CA . ARG A 1 170 ? 4.531 -23.203 -14.703 1 88.94 170 ARG A CA 1
ATOM 1360 C C . ARG A 1 170 ? 5.449 -22.438 -15.648 1 88.94 170 ARG A C 1
ATOM 1362 O O . ARG A 1 170 ? 6.613 -22.188 -15.328 1 88.94 170 ARG A O 1
ATOM 1369 N N . TRP A 1 171 ? 4.961 -22.047 -16.828 1 91 171 TRP A N 1
ATOM 1370 C CA . TRP A 1 171 ? 5.742 -21.328 -17.828 1 91 171 TRP A CA 1
ATOM 1371 C C . TRP A 1 171 ? 6.223 -19.984 -17.266 1 91 171 TRP A C 1
ATOM 1373 O O . TRP A 1 171 ? 7.207 -19.422 -17.766 1 91 171 TRP A O 1
ATOM 1383 N N . VAL A 1 172 ? 5.57 -19.453 -16.312 1 90.25 172 VAL A N 1
ATOM 1384 C CA . VAL A 1 172 ? 5.98 -18.203 -15.688 1 90.25 172 VAL A CA 1
ATOM 1385 C C . VAL A 1 172 ? 7.32 -18.391 -14.977 1 90.25 172 VAL A C 1
ATOM 1387 O O . VAL A 1 172 ? 8.102 -17.453 -14.836 1 90.25 172 VAL A O 1
ATOM 1390 N N . HIS A 1 173 ? 7.668 -19.625 -14.625 1 85.31 173 HIS A N 1
ATOM 1391 C CA . HIS A 1 173 ? 8.82 -19.891 -13.773 1 85.31 173 HIS A CA 1
ATOM 1392 C C . HIS A 1 173 ? 9.922 -20.609 -14.547 1 85.31 173 HIS A C 1
ATOM 1394 O O . HIS A 1 173 ? 11.094 -20.547 -14.164 1 85.31 173 HIS A O 1
ATOM 1400 N N . ASP A 1 174 ? 9.5 -21.328 -15.641 1 84 174 ASP A N 1
ATOM 1401 C CA . ASP A 1 174 ? 10.5 -22.203 -16.234 1 84 174 ASP A CA 1
ATOM 1402 C C . ASP A 1 174 ? 10.953 -21.672 -17.594 1 84 174 ASP A C 1
ATOM 1404 O O . ASP A 1 174 ? 11.688 -22.344 -18.312 1 84 174 ASP A O 1
ATOM 1408 N N . GLY A 1 175 ? 10.477 -20.547 -18.016 1 82.06 175 GLY A N 1
ATOM 1409 C CA . GLY A 1 175 ? 10.961 -19.906 -19.219 1 82.06 175 GLY A CA 1
ATOM 1410 C C . GLY A 1 175 ? 10.289 -20.406 -20.484 1 82.06 175 GLY A C 1
ATOM 1411 O O . GLY A 1 175 ? 10.555 -19.906 -21.578 1 82.06 175 GLY A O 1
ATOM 1412 N N . SER A 1 176 ? 9.414 -21.344 -20.297 1 87.69 176 SER A N 1
ATOM 1413 C CA . SER A 1 176 ? 8.695 -21.844 -21.469 1 87.69 176 SER A CA 1
ATOM 1414 C C . SER A 1 176 ? 7.648 -20.828 -21.953 1 87.69 176 SER A C 1
ATOM 1416 O O . SER A 1 176 ? 7.34 -19.875 -21.234 1 87.69 176 SER A O 1
ATOM 1418 N N . GLU A 1 177 ? 7.195 -21.078 -23.188 1 89.75 177 GLU A N 1
ATOM 1419 C CA . GLU A 1 177 ? 6.215 -20.172 -23.781 1 89.75 177 GLU A CA 1
ATOM 1420 C C . GLU A 1 177 ? 4.828 -20.391 -23.188 1 89.75 177 GLU A C 1
ATOM 1422 O O . GLU A 1 177 ? 4.422 -21.531 -22.938 1 89.75 177 GLU A O 1
ATOM 1427 N N . PRO A 1 178 ? 4.191 -19.281 -22.969 1 91.44 178 PRO A N 1
ATOM 1428 C CA . PRO A 1 178 ? 2.803 -19.453 -22.531 1 91.44 178 PRO A CA 1
ATOM 1429 C C . PRO A 1 178 ? 1.944 -20.172 -23.562 1 91.44 178 PRO A C 1
ATOM 1431 O O . PRO A 1 178 ? 2.227 -20.094 -24.766 1 91.44 178 PRO A O 1
ATOM 1434 N N . PRO A 1 179 ? 0.966 -20.859 -23.141 1 90.44 179 PRO A N 1
ATOM 1435 C CA . PRO A 1 179 ? 0.067 -21.531 -24.078 1 90.44 179 PRO A CA 1
ATOM 1436 C C . PRO A 1 179 ? -0.751 -20.531 -24.906 1 90.44 179 PRO A C 1
ATOM 1438 O O . PRO A 1 179 ? -0.97 -19.406 -24.484 1 90.44 179 PRO A O 1
ATOM 1441 N N . GLU A 1 180 ? -1.122 -20.938 -26.094 1 88 180 GLU A N 1
ATOM 1442 C CA . GLU A 1 180 ? -2.029 -20.141 -26.906 1 88 180 GLU A CA 1
ATOM 1443 C C . GLU A 1 180 ? -3.467 -20.25 -26.406 1 88 180 GLU A C 1
ATOM 1445 O O . GLU A 1 180 ? -3.967 -21.344 -26.172 1 88 180 GLU A O 1
ATOM 1450 N N . VAL A 1 181 ? -3.85 -19.125 -26.016 1 84.75 181 VAL A N 1
ATOM 1451 C CA . VAL A 1 181 ? -5.238 -19.078 -25.562 1 84.75 181 VAL A CA 1
ATOM 1452 C C . VAL A 1 181 ? -6.012 -18.047 -26.391 1 84.75 181 VAL A C 1
ATOM 1454 O O . VAL A 1 181 ? -5.473 -17 -26.75 1 84.75 181 VAL A O 1
ATOM 1457 N N . MET B 1 1 ? 11.336 15.047 -12.422 1 73.88 1 MET B N 1
ATOM 1458 C CA . MET B 1 1 ? 10.188 14.148 -12.336 1 73.88 1 MET B CA 1
ATOM 1459 C C . MET B 1 1 ? 10.539 12.891 -11.562 1 73.88 1 MET B C 1
ATOM 1461 O O . MET B 1 1 ? 11.688 12.438 -11.586 1 73.88 1 MET B O 1
ATOM 1465 N N . ALA B 1 2 ? 9.516 12.367 -10.781 1 85.19 2 ALA B N 1
ATOM 1466 C CA . ALA B 1 2 ? 9.805 11.18 -9.977 1 85.19 2 ALA B CA 1
ATOM 1467 C C . ALA B 1 2 ? 10.289 10.031 -10.852 1 85.19 2 ALA B C 1
ATOM 1469 O O . ALA B 1 2 ? 9.891 9.914 -12.016 1 85.19 2 ALA B O 1
ATOM 1470 N N . ILE B 1 3 ? 11.172 9.312 -10.375 1 94.88 3 ILE B N 1
ATOM 1471 C CA . ILE B 1 3 ? 11.617 8.078 -11.031 1 94.88 3 ILE B CA 1
ATOM 1472 C C . ILE B 1 3 ? 10.43 7.133 -11.203 1 94.88 3 ILE B C 1
ATOM 1474 O O . ILE B 1 3 ? 10.312 6.461 -12.227 1 94.88 3 ILE B O 1
ATOM 1478 N N . THR B 1 4 ? 9.531 7.184 -10.195 1 97.81 4 THR B N 1
ATOM 1479 C CA . THR B 1 4 ? 8.414 6.246 -10.148 1 97.81 4 THR B CA 1
ATOM 1480 C C . THR B 1 4 ? 7.207 6.809 -10.891 1 97.81 4 THR B C 1
ATOM 1482 O O . THR B 1 4 ? 6.992 8.023 -10.906 1 97.81 4 THR B O 1
ATOM 1485 N N . GLN B 1 5 ? 6.41 5.934 -11.453 1 98 5 GLN B N 1
ATOM 1486 C CA . GLN B 1 5 ? 5.242 6.316 -12.242 1 98 5 GLN B CA 1
ATOM 1487 C C . GLN B 1 5 ? 3.949 5.871 -11.562 1 98 5 GLN B C 1
ATOM 1489 O O . GLN B 1 5 ? 2.936 5.656 -12.234 1 98 5 GLN B O 1
ATOM 1494 N N . GLY B 1 6 ? 4.031 5.641 -10.281 1 98.31 6 GLY B N 1
ATOM 1495 C CA . GLY B 1 6 ? 2.852 5.211 -9.555 1 98.31 6 GLY B CA 1
ATOM 1496 C C . GLY B 1 6 ? 2.99 3.818 -8.961 1 98.31 6 GLY B C 1
ATOM 1497 O O . GLY B 1 6 ? 4.02 3.166 -9.133 1 98.31 6 GLY B O 1
ATOM 1498 N N . VAL B 1 7 ? 1.978 3.422 -8.297 1 98.75 7 VAL B N 1
ATOM 1499 C CA . VAL B 1 7 ? 1.955 2.131 -7.617 1 98.75 7 VAL B CA 1
ATOM 1500 C C . VAL B 1 7 ? 1.701 1.019 -8.633 1 98.75 7 VAL B C 1
ATOM 1502 O O . VAL B 1 7 ? 0.724 1.066 -9.383 1 98.75 7 VAL B O 1
ATOM 1505 N N . HIS B 1 8 ? 2.645 0.107 -8.742 1 98.75 8 HIS B N 1
ATOM 1506 C CA . HIS B 1 8 ? 2.426 -1.114 -9.508 1 98.75 8 HIS B CA 1
ATOM 1507 C C . HIS B 1 8 ? 1.511 -2.078 -8.758 1 98.75 8 HIS B C 1
ATOM 1509 O O . HIS B 1 8 ? 0.448 -2.447 -9.258 1 98.75 8 HIS B O 1
ATOM 1515 N N . HIS B 1 9 ? 1.889 -2.414 -7.594 1 98.81 9 HIS B N 1
ATOM 1516 C CA . HIS B 1 9 ? 1.036 -3.191 -6.703 1 98.81 9 HIS B CA 1
ATOM 1517 C C . HIS B 1 9 ? 1.43 -2.982 -5.242 1 98.81 9 HIS B C 1
ATOM 1519 O O . HIS B 1 9 ? 2.539 -2.527 -4.953 1 98.81 9 HIS B O 1
ATOM 1525 N N . VAL B 1 10 ? 0.494 -3.205 -4.371 1 98.94 10 VAL B N 1
ATOM 1526 C CA . VAL B 1 10 ? 0.732 -3.326 -2.936 1 98.94 10 VAL B CA 1
ATOM 1527 C C . VAL B 1 10 ? 0.511 -4.77 -2.496 1 98.94 10 VAL B C 1
ATOM 1529 O O . VAL B 1 10 ? -0.563 -5.336 -2.713 1 98.94 10 VAL B O 1
ATOM 1532 N N . ALA B 1 11 ? 1.552 -5.344 -1.878 1 98.69 11 ALA B N 1
ATOM 1533 C CA . ALA B 1 11 ? 1.479 -6.754 -1.502 1 98.69 11 ALA B CA 1
ATOM 1534 C C . ALA B 1 11 ? 1.406 -6.914 0.014 1 98.69 11 ALA B C 1
ATOM 1536 O O . ALA B 1 11 ? 2.227 -6.355 0.744 1 98.69 11 ALA B O 1
ATOM 1537 N N . TYR B 1 12 ? 0.424 -7.684 0.424 1 98.75 12 TYR B N 1
ATOM 1538 C CA . TYR B 1 12 ? 0.21 -8.031 1.823 1 98.75 12 TYR B CA 1
ATOM 1539 C C . TYR B 1 12 ? 0.229 -9.547 2.018 1 98.75 12 TYR B C 1
ATOM 1541 O O . TYR B 1 12 ? 0.299 -10.297 1.046 1 98.75 12 TYR B O 1
ATOM 1549 N N . ARG B 1 13 ? 0.291 -9.906 3.25 1 98.69 13 ARG B N 1
ATOM 1550 C CA . ARG B 1 13 ? 0.019 -11.297 3.6 1 98.69 13 ARG B CA 1
ATOM 1551 C C . ARG B 1 13 ? -1.467 -11.516 3.863 1 98.69 13 ARG B C 1
ATOM 1553 O O . ARG B 1 13 ? -2.148 -10.625 4.379 1 98.69 13 ARG B O 1
ATOM 1560 N N . CYS B 1 14 ? -1.993 -12.633 3.486 1 98.75 14 CYS B N 1
ATOM 1561 C CA . CYS B 1 14 ? -3.369 -12.992 3.809 1 98.75 14 CYS B CA 1
ATOM 1562 C C . CYS B 1 14 ? -3.43 -14.344 4.516 1 98.75 14 CYS B C 1
ATOM 1564 O O . CYS B 1 14 ? -2.465 -15.109 4.48 1 98.75 14 CYS B O 1
ATOM 1566 N N . LYS B 1 15 ? -4.508 -14.617 5.227 1 98.38 15 LYS B N 1
ATOM 1567 C CA . LYS B 1 15 ? -4.734 -15.875 5.93 1 98.38 15 LYS B CA 1
ATOM 1568 C C . LYS B 1 15 ? -5.145 -16.984 4.961 1 98.38 15 LYS B C 1
ATOM 1570 O O . LYS B 1 15 ? -4.711 -18.125 5.098 1 98.38 15 LYS B O 1
ATOM 1575 N N . ASP B 1 16 ? -6.02 -16.656 4 1 98.56 16 ASP B N 1
ATOM 1576 C CA . ASP B 1 16 ? -6.586 -17.562 3.008 1 98.56 16 ASP B CA 1
ATOM 1577 C C . ASP B 1 16 ? -6.773 -16.859 1.665 1 98.56 16 ASP B C 1
ATOM 1579 O O . ASP B 1 16 ? -7.613 -15.969 1.54 1 98.56 16 ASP B O 1
ATOM 1583 N N . ALA B 1 17 ? -6.055 -17.328 0.648 1 98.81 17 ALA B N 1
ATOM 1584 C CA . ALA B 1 17 ? -6.012 -16.656 -0.644 1 98.81 17 ALA B CA 1
ATOM 1585 C C . ALA B 1 17 ? -7.387 -16.656 -1.307 1 98.81 17 ALA B C 1
ATOM 1587 O O . ALA B 1 17 ? -7.855 -15.617 -1.779 1 98.81 17 ALA B O 1
ATOM 1588 N N . LYS B 1 18 ? -8.016 -17.781 -1.372 1 98.81 18 LYS B N 1
ATOM 1589 C CA . LYS B 1 18 ? -9.305 -17.875 -2.045 1 98.81 18 LYS B CA 1
ATOM 1590 C C . LYS B 1 18 ? -10.359 -17.031 -1.339 1 98.81 18 LYS B C 1
ATOM 1592 O O . LYS B 1 18 ? -11.086 -16.266 -1.981 1 98.81 18 LYS B O 1
ATOM 1597 N N . GLU B 1 19 ? -10.445 -17.141 -0.005 1 98.81 19 GLU B N 1
ATOM 1598 C CA . GLU B 1 19 ? -11.359 -16.312 0.765 1 98.81 19 GLU B CA 1
ATOM 1599 C C . GLU B 1 19 ? -11.109 -14.828 0.503 1 98.81 19 GLU B C 1
ATOM 1601 O O . GLU B 1 19 ? -12.055 -14.039 0.396 1 98.81 19 GLU B O 1
ATOM 1606 N N . THR B 1 20 ? -9.867 -14.477 0.415 1 98.94 20 THR B N 1
ATOM 1607 C CA . THR B 1 20 ? -9.492 -13.086 0.196 1 98.94 20 THR B CA 1
ATOM 1608 C C . THR B 1 20 ? -9.984 -12.602 -1.165 1 98.94 20 THR B C 1
ATOM 1610 O O . THR B 1 20 ? -10.609 -11.539 -1.265 1 98.94 20 THR B O 1
ATOM 1613 N N . VAL B 1 21 ? -9.727 -13.359 -2.195 1 98.88 21 VAL B N 1
ATOM 1614 C CA . VAL B 1 21 ? -10.18 -12.992 -3.533 1 98.88 21 VAL B CA 1
ATOM 1615 C C . VAL B 1 21 ? -11.695 -12.836 -3.541 1 98.88 21 VAL B C 1
ATOM 1617 O O . VAL B 1 21 ? -12.219 -11.828 -4.016 1 98.88 21 VAL B O 1
ATOM 1620 N N . GLU B 1 22 ? -12.375 -13.789 -3.01 1 98.88 22 GLU B N 1
ATOM 1621 C CA . GLU B 1 22 ? -13.828 -13.781 -3.004 1 98.88 22 GLU B CA 1
ATOM 1622 C C . GLU B 1 22 ? -14.367 -12.594 -2.213 1 98.88 22 GLU B C 1
ATOM 1624 O O . GLU B 1 22 ? -15.375 -11.984 -2.596 1 98.88 22 GLU B O 1
ATOM 1629 N N . TRP B 1 23 ? -13.734 -12.281 -1.127 1 98.81 23 TRP B N 1
ATOM 1630 C CA . TRP B 1 23 ? -14.164 -11.156 -0.297 1 98.81 23 TRP B CA 1
ATOM 1631 C C . TRP B 1 23 ? -14.062 -9.844 -1.061 1 98.81 23 TRP B C 1
ATOM 1633 O O . TRP B 1 23 ? -15.008 -9.055 -1.083 1 98.81 23 TRP B O 1
ATOM 1643 N N . TYR B 1 24 ? -12.961 -9.547 -1.699 1 98.81 24 TYR B N 1
ATOM 1644 C CA . TYR B 1 24 ? -12.75 -8.289 -2.402 1 98.81 24 TYR B CA 1
ATOM 1645 C C . TYR B 1 24 ? -13.641 -8.203 -3.639 1 98.81 24 TYR B C 1
ATOM 1647 O O . TYR B 1 24 ? -14.078 -7.113 -4.02 1 98.81 24 TYR B O 1
ATOM 1655 N N . GLN B 1 25 ? -13.844 -9.336 -4.273 1 98.5 25 GLN B N 1
ATOM 1656 C CA . GLN B 1 25 ? -14.805 -9.344 -5.375 1 98.5 25 GLN B CA 1
ATOM 1657 C C . GLN B 1 25 ? -16.203 -8.977 -4.891 1 98.5 25 GLN B C 1
ATOM 1659 O O . GLN B 1 25 ? -16.859 -8.125 -5.484 1 98.5 25 GLN B O 1
ATOM 1664 N N . LYS B 1 26 ? -16.625 -9.602 -3.838 1 98.25 26 LYS B N 1
ATOM 1665 C CA . LYS B 1 26 ? -17.969 -9.414 -3.33 1 98.25 26 LYS B CA 1
ATOM 1666 C C . LYS B 1 26 ? -18.172 -7.992 -2.822 1 98.25 26 LYS B C 1
ATOM 1668 O O . LYS B 1 26 ? -19.188 -7.352 -3.143 1 98.25 26 LYS B O 1
ATOM 1673 N N . HIS B 1 27 ? -17.234 -7.445 -2.098 1 98.38 27 HIS B N 1
ATOM 1674 C CA . HIS B 1 27 ? -17.5 -6.238 -1.325 1 98.38 27 HIS B CA 1
ATOM 1675 C C . HIS B 1 27 ? -17.016 -4.992 -2.066 1 98.38 27 HIS B C 1
ATOM 1677 O O . HIS B 1 27 ? -17.562 -3.904 -1.881 1 98.38 27 HIS B O 1
ATOM 1683 N N . LEU B 1 28 ? -16.016 -5.18 -2.955 1 98.44 28 LEU B N 1
ATOM 1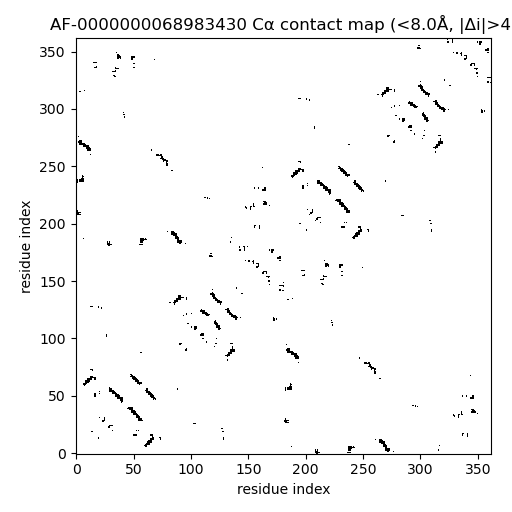684 C CA . LEU B 1 28 ? -15.469 -4.008 -3.629 1 98.44 28 LEU B CA 1
ATOM 1685 C C . LEU B 1 28 ? -15.469 -4.199 -5.141 1 98.44 28 LEU B C 1
ATOM 1687 O O . LEU B 1 28 ? -14.977 -3.344 -5.883 1 98.44 28 LEU B O 1
ATOM 1691 N N . GLN B 1 29 ? -15.953 -5.348 -5.57 1 98.06 29 GLN B N 1
ATOM 1692 C CA . GLN B 1 29 ? -16.078 -5.68 -6.984 1 98.06 29 GLN B CA 1
ATOM 1693 C C . GLN B 1 29 ? -14.719 -5.617 -7.68 1 98.06 29 GLN B C 1
ATOM 1695 O O . GLN B 1 29 ? -14.617 -5.148 -8.82 1 98.06 29 GLN B O 1
ATOM 1700 N N . MET B 1 30 ? -13.695 -6.031 -7.02 1 98.38 30 MET B N 1
ATOM 1701 C CA . MET B 1 30 ? -12.383 -6.113 -7.641 1 98.38 30 MET B CA 1
ATOM 1702 C C . MET B 1 30 ? -12.25 -7.383 -8.477 1 98.38 30 MET B C 1
ATOM 1704 O O . MET B 1 30 ? -12.555 -8.477 -7.996 1 98.38 30 MET B O 1
ATOM 1708 N N . ASP B 1 31 ? -11.766 -7.172 -9.641 1 97.75 31 ASP B N 1
ATOM 1709 C CA . ASP B 1 31 ? -11.562 -8.336 -10.5 1 97.75 31 ASP B CA 1
ATOM 1710 C C . ASP B 1 31 ? -10.32 -9.117 -10.078 1 97.75 31 ASP B C 1
ATOM 1712 O O . ASP B 1 31 ? -9.297 -8.531 -9.727 1 97.75 31 ASP B O 1
ATOM 1716 N N . PHE B 1 32 ? -10.5 -10.406 -10.031 1 98.5 32 PHE B N 1
ATOM 1717 C CA . PHE B 1 32 ? -9.359 -11.305 -9.891 1 98.5 32 PHE B CA 1
ATOM 1718 C C . PHE B 1 32 ? -8.523 -11.328 -11.172 1 98.5 32 PHE B C 1
ATOM 1720 O O . PHE B 1 32 ? -9.023 -11.688 -12.234 1 98.5 32 PHE B O 1
ATOM 1727 N N . VAL B 1 33 ? -7.273 -10.945 -11.094 1 97.69 33 VAL B N 1
ATOM 1728 C CA . VAL B 1 33 ? -6.445 -10.766 -12.281 1 97.69 33 VAL B CA 1
ATOM 1729 C C . VAL B 1 33 ? -5.691 -12.062 -12.578 1 97.69 33 VAL B C 1
ATOM 1731 O O . VAL B 1 33 ? -5.75 -12.578 -13.695 1 97.69 33 VAL B O 1
ATOM 1734 N N . LEU B 1 34 ? -4.98 -12.523 -11.594 1 97.25 34 LEU B N 1
ATOM 1735 C CA . LEU B 1 34 ? -4.188 -13.734 -11.773 1 97.25 34 LEU B CA 1
ATOM 1736 C C . LEU B 1 34 ? -3.73 -14.289 -10.43 1 97.25 34 LEU B C 1
ATOM 1738 O O . LEU B 1 34 ? -3.891 -13.641 -9.398 1 97.25 34 LEU B O 1
ATOM 1742 N N . ALA B 1 35 ? -3.211 -15.484 -10.453 1 97.19 35 ALA B N 1
ATOM 1743 C CA . ALA B 1 35 ? -2.561 -16.156 -9.336 1 97.19 35 ALA B CA 1
ATOM 1744 C C . ALA B 1 35 ? -1.256 -16.812 -9.773 1 97.19 35 ALA B C 1
ATOM 1746 O O . ALA B 1 35 ? -1.179 -17.391 -10.859 1 97.19 35 ALA B O 1
ATOM 1747 N N . ILE B 1 36 ? -0.322 -16.641 -8.938 1 94.44 36 ILE B N 1
ATOM 1748 C CA . ILE B 1 36 ? 0.965 -17.297 -9.133 1 94.44 36 ILE B CA 1
ATOM 1749 C C . ILE B 1 36 ? 1.338 -18.078 -7.879 1 94.44 36 ILE B C 1
ATOM 1751 O O . ILE B 1 36 ? 1.259 -17.562 -6.766 1 94.44 36 ILE B O 1
ATOM 1755 N N . GLY B 1 37 ? 1.647 -19.328 -8.039 1 93.06 37 GLY B N 1
ATOM 1756 C CA . GLY B 1 37 ? 2.121 -20.156 -6.945 1 93.06 37 GLY B CA 1
ATOM 1757 C C . GLY B 1 37 ? 3.486 -20.766 -7.207 1 93.06 37 GLY B C 1
ATOM 1758 O O . GLY B 1 37 ? 3.787 -21.172 -8.336 1 93.06 37 GLY B O 1
ATOM 1759 N N . GLU B 1 38 ? 4.297 -20.734 -6.266 1 88.88 38 GLU B N 1
ATOM 1760 C CA . GLU B 1 38 ? 5.617 -21.344 -6.379 1 88.88 38 GLU B CA 1
ATOM 1761 C C . GLU B 1 38 ? 6.047 -21.969 -5.059 1 88.88 38 GLU B C 1
ATOM 1763 O O . GLU B 1 38 ? 5.621 -21.531 -3.986 1 88.88 38 GLU B O 1
ATOM 1768 N N . ASP B 1 39 ? 6.855 -22.953 -5.223 1 87.25 39 ASP B N 1
ATOM 1769 C CA . ASP B 1 39 ? 7.375 -23.625 -4.031 1 87.25 39 ASP B CA 1
ATOM 1770 C C . ASP B 1 39 ? 8.578 -22.875 -3.461 1 87.25 39 ASP B C 1
ATOM 1772 O O . ASP B 1 39 ? 8.898 -23.016 -2.277 1 87.25 39 ASP B O 1
ATOM 1776 N N . LYS B 1 40 ? 9.195 -22.109 -4.332 1 83.94 40 LYS B N 1
ATOM 1777 C CA . LYS B 1 40 ? 10.367 -21.344 -3.924 1 83.94 40 LYS B CA 1
ATOM 1778 C C . LYS B 1 40 ? 10.117 -19.844 -4.09 1 83.94 40 LYS B C 1
ATOM 1780 O O . LYS B 1 40 ? 9.453 -19.422 -5.039 1 83.94 40 LYS B O 1
ATOM 1785 N N . VAL B 1 41 ? 10.648 -19.031 -3.18 1 79.25 41 VAL B N 1
ATOM 1786 C CA . VAL B 1 41 ? 10.57 -17.578 -3.297 1 79.25 41 VAL B CA 1
ATOM 1787 C C . VAL B 1 41 ? 11.555 -17.078 -4.352 1 79.25 41 VAL B C 1
ATOM 1789 O O . VAL B 1 41 ? 12.766 -17.312 -4.23 1 79.25 41 VAL B O 1
ATOM 1792 N N . PRO B 1 42 ? 11.062 -16.344 -5.355 1 76.44 42 PRO B N 1
ATOM 1793 C CA . PRO B 1 42 ? 11.922 -15.977 -6.48 1 76.44 42 PRO B CA 1
ATOM 1794 C C . PRO B 1 42 ? 13.07 -15.055 -6.07 1 76.44 42 PRO B C 1
ATOM 1796 O O . PRO B 1 42 ? 14.195 -15.211 -6.551 1 76.44 42 PRO B O 1
ATOM 1799 N N . SER B 1 43 ? 12.867 -14.141 -5.164 1 75.38 43 SER B N 1
ATOM 1800 C CA . SER B 1 43 ? 13.875 -13.141 -4.816 1 75.38 43 SER B CA 1
ATOM 1801 C C . SER B 1 43 ? 14.922 -13.719 -3.873 1 75.38 43 SER B C 1
ATOM 1803 O O . SER B 1 43 ? 16.094 -13.32 -3.91 1 75.38 43 SER B O 1
ATOM 1805 N N . THR B 1 44 ? 14.508 -14.742 -3.08 1 75.94 44 THR B N 1
ATOM 1806 C CA . THR B 1 44 ? 15.414 -15.195 -2.035 1 75.94 44 THR B CA 1
ATOM 1807 C C . THR B 1 44 ? 15.852 -16.641 -2.289 1 75.94 44 THR B C 1
ATOM 1809 O O . THR B 1 44 ? 16.844 -17.109 -1.729 1 75.94 44 THR B O 1
ATOM 1812 N N . GLY B 1 45 ? 15.086 -17.375 -3.047 1 79.31 45 GLY B N 1
ATOM 1813 C CA . GLY B 1 45 ? 15.359 -18.781 -3.277 1 79.31 45 GLY B CA 1
ATOM 1814 C C . GLY B 1 45 ? 14.906 -19.672 -2.135 1 79.31 45 GLY B C 1
ATOM 1815 O O . GLY B 1 45 ? 15.055 -20.891 -2.195 1 79.31 45 GLY B O 1
ATOM 1816 N N . GLU B 1 46 ? 14.273 -19.141 -1.123 1 79.75 46 GLU B N 1
ATOM 1817 C CA . GLU B 1 46 ? 13.797 -19.875 0.043 1 79.75 46 GLU B CA 1
ATOM 1818 C C . GLU B 1 46 ? 12.703 -20.875 -0.341 1 79.75 46 GLU B C 1
ATOM 1820 O O . GLU B 1 46 ? 11.828 -20.547 -1.145 1 79.75 46 GLU B O 1
ATOM 1825 N N . ASP B 1 47 ? 12.828 -22.172 0.189 1 84.25 47 ASP B N 1
ATOM 1826 C CA . ASP B 1 47 ? 11.773 -23.156 -0 1 84.25 47 ASP B CA 1
ATOM 1827 C C . ASP B 1 47 ? 10.555 -22.844 0.862 1 84.25 47 ASP B C 1
ATOM 1829 O O . ASP B 1 47 ? 10.453 -23.312 2 1 84.25 47 ASP B O 1
ATOM 1833 N N . ASP B 1 48 ? 9.703 -22.125 0.414 1 86.12 48 ASP B N 1
ATOM 1834 C CA . ASP B 1 48 ? 8.484 -21.703 1.108 1 86.12 48 ASP B CA 1
ATOM 1835 C C . ASP B 1 48 ? 7.316 -21.578 0.137 1 86.12 48 ASP B C 1
ATOM 1837 O O . ASP B 1 48 ? 7.156 -20.547 -0.52 1 86.12 48 ASP B O 1
ATOM 1841 N N . PRO B 1 49 ? 6.527 -22.688 0.081 1 92.75 49 PRO B N 1
ATOM 1842 C CA . PRO B 1 49 ? 5.395 -22.594 -0.843 1 92.75 49 PRO B CA 1
ATOM 1843 C C . PRO B 1 49 ? 4.488 -21.406 -0.55 1 92.75 49 PRO B C 1
ATOM 1845 O O . PRO B 1 49 ? 4.266 -21.062 0.614 1 92.75 49 PRO B O 1
ATOM 1848 N N . TYR B 1 50 ? 4.055 -20.812 -1.618 1 96.06 50 TYR B N 1
ATOM 1849 C CA . TYR B 1 50 ? 3.139 -19.688 -1.432 1 96.06 50 TYR B CA 1
ATOM 1850 C C . TYR B 1 50 ? 2.172 -19.562 -2.604 1 96.06 50 TYR B C 1
ATOM 1852 O O . TYR B 1 50 ? 2.422 -20.125 -3.68 1 96.06 50 TYR B O 1
ATOM 1860 N N . MET B 1 51 ? 1.046 -19.016 -2.365 1 97.62 51 MET B N 1
ATOM 1861 C CA . MET B 1 51 ? 0.112 -18.516 -3.369 1 97.62 51 MET B CA 1
ATOM 1862 C C . MET B 1 51 ? 0.087 -17 -3.373 1 97.62 51 MET B C 1
ATOM 1864 O O . MET B 1 51 ? -0.12 -16.375 -2.332 1 97.62 51 MET B O 1
ATOM 1868 N N . HIS B 1 52 ? 0.401 -16.438 -4.52 1 97.62 52 HIS B N 1
ATOM 1869 C CA . HIS B 1 52 ? 0.348 -15 -4.734 1 97.62 52 HIS B CA 1
ATOM 1870 C C . HIS B 1 52 ? -0.833 -14.617 -5.617 1 97.62 52 HIS B C 1
ATOM 1872 O O . HIS B 1 52 ? -0.9 -15.023 -6.781 1 97.62 52 HIS B O 1
ATOM 1878 N N . ILE B 1 53 ? -1.774 -13.852 -5.035 1 98.69 53 ILE B N 1
ATOM 1879 C CA . ILE B 1 53 ? -2.967 -13.469 -5.785 1 98.69 53 ILE B CA 1
ATOM 1880 C C . ILE B 1 53 ? -2.936 -11.969 -6.074 1 98.69 53 ILE B C 1
ATOM 1882 O O . ILE B 1 53 ? -2.389 -11.195 -5.289 1 98.69 53 ILE B O 1
ATOM 1886 N N . PHE B 1 54 ? -3.494 -11.609 -7.203 1 98.69 54 PHE B N 1
ATOM 1887 C CA . PHE B 1 54 ? -3.506 -10.234 -7.699 1 98.69 54 PHE B CA 1
ATOM 1888 C C . PHE B 1 54 ? -4.922 -9.805 -8.062 1 98.69 54 PHE B C 1
ATOM 1890 O O . PHE B 1 54 ? -5.605 -10.484 -8.828 1 98.69 54 PHE B O 1
ATOM 1897 N N . LEU B 1 55 ? -5.34 -8.703 -7.5 1 98.75 55 LEU B N 1
ATOM 1898 C CA . LEU B 1 55 ? -6.66 -8.125 -7.727 1 98.75 55 LEU B CA 1
ATOM 1899 C C . LEU B 1 55 ? -6.547 -6.742 -8.352 1 98.75 55 LEU B C 1
ATOM 1901 O O . LEU B 1 55 ? -5.66 -5.965 -7.996 1 98.75 55 LEU B O 1
ATOM 1905 N N . ASP B 1 56 ? -7.434 -6.406 -9.234 1 98.44 56 ASP B N 1
ATOM 1906 C CA . ASP B 1 56 ? -7.473 -5.109 -9.906 1 98.44 56 ASP B CA 1
ATOM 1907 C C . ASP B 1 56 ? -8.102 -4.047 -9.008 1 98.44 56 ASP B C 1
ATOM 1909 O O . ASP B 1 56 ? -9.32 -4.031 -8.812 1 98.44 56 ASP B O 1
ATOM 1913 N N . ALA B 1 57 ? -7.355 -3.129 -8.5 1 98.06 57 ALA B N 1
ATOM 1914 C CA . ALA B 1 57 ? -7.836 -2.078 -7.605 1 98.06 57 ALA B CA 1
ATOM 1915 C C . ALA B 1 57 ? -8.312 -0.862 -8.398 1 98.06 57 ALA B C 1
ATOM 1917 O O . ALA B 1 57 ? -8.797 0.112 -7.812 1 98.06 57 ALA B O 1
ATOM 1918 N N . GLY B 1 58 ? -8.164 -0.879 -9.719 1 97.31 58 GLY B N 1
ATOM 1919 C CA . GLY B 1 58 ? -8.508 0.245 -10.57 1 97.31 58 GLY B CA 1
ATOM 1920 C C . GLY B 1 58 ? -7.328 1.16 -10.852 1 97.31 58 GLY B C 1
ATOM 1921 O O . GLY B 1 58 ? -6.312 1.105 -10.156 1 97.31 58 GLY B O 1
ATOM 1922 N N . GLY B 1 59 ? -7.426 1.949 -11.945 1 96 59 GLY B N 1
ATOM 1923 C CA . GLY B 1 59 ? -6.414 2.943 -12.266 1 96 59 GLY B CA 1
ATOM 1924 C C . GLY B 1 59 ? -5.066 2.334 -12.594 1 96 59 GLY B C 1
ATOM 1925 O O . GLY B 1 59 ? -4.027 2.971 -12.398 1 96 59 GLY B O 1
ATOM 1926 N N . GLY B 1 60 ? -5.023 1.064 -12.953 1 96.19 60 GLY B N 1
ATOM 1927 C CA . GLY B 1 60 ? -3.766 0.405 -13.273 1 96.19 60 GLY B CA 1
ATOM 1928 C C . GLY B 1 60 ? -3.01 -0.059 -12.039 1 96.19 60 GLY B C 1
ATOM 1929 O O . GLY B 1 60 ? -1.844 -0.448 -12.125 1 96.19 60 GLY B O 1
ATOM 1930 N N . ASN B 1 61 ? -3.633 0.009 -10.891 1 98.44 61 ASN B N 1
ATOM 1931 C CA . ASN B 1 61 ? -3.029 -0.455 -9.641 1 98.44 61 ASN B CA 1
ATOM 1932 C C . ASN B 1 61 ? -3.537 -1.841 -9.258 1 98.44 61 ASN B C 1
ATOM 1934 O O . ASN B 1 61 ? -4.703 -2.166 -9.484 1 98.44 61 ASN B O 1
ATOM 1938 N N . ILE B 1 62 ? -2.623 -2.594 -8.664 1 98.5 62 ILE B N 1
ATOM 1939 C CA . ILE B 1 62 ? -2.922 -3.969 -8.281 1 98.5 62 ILE B CA 1
ATOM 1940 C C . ILE B 1 62 ? -2.805 -4.117 -6.766 1 98.5 62 ILE B C 1
ATOM 1942 O O . ILE B 1 62 ? -1.868 -3.594 -6.152 1 98.5 62 ILE B O 1
ATOM 1946 N N . LEU B 1 63 ? -3.768 -4.742 -6.152 1 98.88 63 LEU B N 1
ATOM 1947 C CA . LEU B 1 63 ? -3.695 -5.223 -4.777 1 98.88 63 LEU B CA 1
ATOM 1948 C C . LEU B 1 63 ? -3.342 -6.703 -4.738 1 98.88 63 LEU B C 1
ATOM 1950 O O . LEU B 1 63 ? -4.016 -7.523 -5.367 1 98.88 63 LEU B O 1
ATOM 1954 N N . ALA B 1 64 ? -2.305 -7.027 -3.99 1 98.88 64 ALA B N 1
ATOM 1955 C CA . ALA B 1 64 ? -1.805 -8.398 -4.027 1 98.88 64 ALA B CA 1
ATOM 1956 C C . ALA B 1 64 ? -1.673 -8.969 -2.617 1 98.88 64 ALA B C 1
ATOM 1958 O O . ALA B 1 64 ? -1.569 -8.219 -1.644 1 98.88 64 ALA B O 1
ATOM 1959 N N . PHE B 1 65 ? -1.705 -10.32 -2.555 1 98.88 65 PHE B N 1
ATOM 1960 C CA . PHE B 1 65 ? -1.561 -11.008 -1.277 1 98.88 65 PHE B CA 1
ATOM 1961 C C . PHE B 1 65 ? -0.739 -12.281 -1.439 1 98.88 65 PHE B C 1
ATOM 1963 O O . PHE B 1 65 ? -0.81 -12.945 -2.475 1 98.88 65 PHE B O 1
ATOM 1970 N N . PHE B 1 66 ? -0.043 -12.586 -0.394 1 98.25 66 PHE B N 1
ATOM 1971 C CA . PHE B 1 66 ? 0.612 -13.883 -0.262 1 98.25 66 PHE B CA 1
ATOM 1972 C C . PHE B 1 66 ? -0.073 -14.734 0.802 1 98.25 66 PHE B C 1
ATOM 1974 O O . PHE B 1 66 ? -0.269 -14.281 1.933 1 98.25 66 PHE B O 1
ATOM 1981 N N . GLU B 1 67 ? -0.421 -15.914 0.492 1 98.5 67 GLU B N 1
ATOM 1982 C CA . GLU B 1 67 ? -0.683 -16.922 1.508 1 98.5 67 GLU B CA 1
ATOM 1983 C C . GLU B 1 67 ? 0.541 -17.812 1.734 1 98.5 67 GLU B C 1
ATOM 1985 O O . GLU B 1 67 ? 1.132 -18.312 0.78 1 98.5 67 GLU B O 1
ATOM 1990 N N . LEU B 1 68 ? 0.882 -17.953 2.951 1 97.38 68 LEU B N 1
ATOM 1991 C CA . LEU B 1 68 ? 2.041 -18.734 3.363 1 97.38 68 LEU B CA 1
ATOM 1992 C C . LEU B 1 68 ? 1.632 -19.859 4.309 1 97.38 68 LEU B C 1
ATOM 1994 O O . LEU B 1 68 ? 1.681 -19.688 5.531 1 97.38 68 LEU B O 1
ATOM 1998 N N . PRO B 1 69 ? 1.408 -21 3.801 1 95.44 69 PRO B N 1
ATOM 1999 C CA . PRO B 1 69 ? 0.789 -22.062 4.609 1 95.44 69 PRO B CA 1
ATOM 2000 C C . PRO B 1 69 ? 1.755 -22.672 5.621 1 95.44 69 PRO B C 1
ATOM 2002 O O . PRO B 1 69 ? 1.323 -23.312 6.582 1 95.44 69 PRO B O 1
ATOM 2005 N N . THR B 1 70 ? 3.043 -22.5 5.461 1 94.44 70 THR B N 1
ATOM 2006 C CA . THR B 1 70 ? 3.998 -23.172 6.34 1 94.44 70 THR B CA 1
ATOM 2007 C C . THR B 1 70 ? 4.469 -22.219 7.441 1 94.44 70 THR B C 1
ATOM 2009 O O . THR B 1 70 ? 5.25 -22.625 8.312 1 94.44 70 THR B O 1
ATOM 2012 N N . ARG B 1 71 ? 4.094 -21 7.395 1 95.62 71 ARG B N 1
ATOM 2013 C CA . ARG B 1 71 ? 4.488 -20 8.391 1 95.62 71 ARG B CA 1
ATOM 2014 C C . ARG B 1 71 ? 3.443 -19.906 9.5 1 95.62 71 ARG B C 1
ATOM 2016 O O . ARG B 1 71 ? 2.266 -20.188 9.273 1 95.62 71 ARG B O 1
ATOM 2023 N N . PRO B 1 72 ? 3.961 -19.453 10.695 1 97.38 72 PRO B N 1
ATOM 2024 C CA . PRO B 1 72 ? 2.949 -19.172 11.719 1 97.38 72 PRO B CA 1
ATOM 2025 C C . PRO B 1 72 ? 1.933 -18.125 11.258 1 97.38 72 PRO B C 1
ATOM 2027 O O . PRO B 1 72 ? 2.207 -17.359 10.344 1 97.38 72 PRO B O 1
ATOM 2030 N N . THR B 1 73 ? 0.772 -18.172 11.93 1 97.38 73 THR B N 1
ATOM 2031 C CA . THR B 1 73 ? -0.286 -17.234 11.594 1 97.38 73 THR B CA 1
ATOM 2032 C C . THR B 1 73 ? 0.225 -15.797 11.68 1 97.38 73 THR B C 1
ATOM 2034 O O . THR B 1 73 ? 0.947 -15.445 12.617 1 97.38 73 THR B O 1
ATOM 2037 N N . MET B 1 74 ? -0.126 -15.047 10.711 1 97.62 74 MET B N 1
ATOM 2038 C CA . MET B 1 74 ? 0.315 -13.648 10.68 1 97.62 74 MET B CA 1
ATOM 2039 C C . MET B 1 74 ? -0.187 -12.891 11.898 1 97.62 74 MET B C 1
ATOM 2041 O O . MET B 1 74 ? -1.279 -13.164 12.398 1 97.62 74 MET B O 1
ATOM 2045 N N . GLY B 1 75 ? 0.647 -12.008 12.367 1 95.88 75 GLY B N 1
ATOM 2046 C CA . GLY B 1 75 ? 0.3 -11.023 13.383 1 95.88 75 GLY B CA 1
ATOM 2047 C C . GLY B 1 75 ? 0.413 -9.594 12.883 1 95.88 75 GLY B C 1
ATOM 2048 O O . GLY B 1 75 ? 0.028 -9.297 11.75 1 95.88 75 GLY B O 1
ATOM 2049 N N . ARG B 1 76 ? 0.758 -8.734 13.758 1 95.81 76 ARG B N 1
ATOM 2050 C CA . ARG B 1 76 ? 1.01 -7.328 13.445 1 95.81 76 ARG B CA 1
ATOM 2051 C C . ARG B 1 76 ? 2.08 -6.746 14.359 1 95.81 76 ARG B C 1
ATOM 2053 O O . ARG B 1 76 ? 2.516 -7.402 15.312 1 95.81 76 ARG B O 1
ATOM 2060 N N . ASP B 1 77 ? 2.604 -5.609 14.094 1 96.94 77 ASP B N 1
ATOM 2061 C CA . ASP B 1 77 ? 3.467 -4.855 15 1 96.94 77 ASP B CA 1
ATOM 2062 C C . ASP B 1 77 ? 2.674 -4.305 16.188 1 96.94 77 ASP B C 1
ATOM 2064 O O . ASP B 1 77 ? 1.868 -3.383 16.016 1 96.94 77 ASP B O 1
ATOM 2068 N N . PRO B 1 78 ? 2.918 -4.801 17.344 1 96.25 78 PRO B N 1
ATOM 2069 C CA . PRO B 1 78 ? 2.115 -4.32 18.469 1 96.25 78 PRO B CA 1
ATOM 2070 C C . PRO B 1 78 ? 2.443 -2.883 18.859 1 96.25 78 PRO B C 1
ATOM 2072 O O . PRO B 1 78 ? 1.681 -2.248 19.594 1 96.25 78 PRO B O 1
ATOM 2075 N N . ASN B 1 79 ? 3.518 -2.393 18.406 1 97.44 79 ASN B N 1
ATOM 2076 C CA . ASN B 1 79 ? 3.924 -1.036 18.75 1 97.44 79 ASN B CA 1
ATOM 2077 C C . ASN B 1 79 ? 3.258 0.001 17.859 1 97.44 79 ASN B C 1
ATOM 2079 O O . ASN B 1 79 ? 3.293 1.197 18.156 1 97.44 79 ASN B O 1
ATOM 2083 N N . THR B 1 80 ? 2.713 -0.357 16.781 1 96.81 80 THR B N 1
ATOM 2084 C CA . THR B 1 80 ? 2.043 0.536 15.852 1 96.81 80 THR B CA 1
ATOM 2085 C C . THR B 1 80 ? 0.529 0.474 16.031 1 96.81 80 THR B C 1
ATOM 2087 O O . THR B 1 80 ? -0.08 -0.583 15.852 1 96.81 80 THR B O 1
ATOM 2090 N N . PRO B 1 81 ? -0.045 1.618 16.359 1 95.75 81 PRO B N 1
ATOM 2091 C CA . PRO B 1 81 ? -1.504 1.598 16.484 1 95.75 81 PRO B CA 1
ATOM 2092 C C . PRO B 1 81 ? -2.203 1.091 15.227 1 95.75 81 PRO B C 1
ATOM 2094 O O . PRO B 1 81 ? -1.748 1.363 14.117 1 95.75 81 PRO B O 1
ATOM 2097 N N . ILE B 1 82 ? -3.32 0.472 15.344 1 93.94 82 ILE B N 1
ATOM 2098 C CA . ILE B 1 82 ? -4.016 -0.246 14.281 1 93.94 82 ILE B CA 1
ATOM 2099 C C . ILE B 1 82 ? -4.496 0.741 13.219 1 93.94 82 ILE B C 1
ATOM 2101 O O . ILE B 1 82 ? -4.73 0.361 12.07 1 93.94 82 ILE B O 1
ATOM 2105 N N . TRP B 1 83 ? -4.645 2.02 13.562 1 93.56 83 TRP B N 1
ATOM 2106 C CA . TRP B 1 83 ? -5.188 3.014 12.641 1 93.56 83 TRP B CA 1
ATOM 2107 C C . TRP B 1 83 ? -4.102 3.551 11.711 1 93.56 83 TRP B C 1
ATOM 2109 O O . TRP B 1 83 ? -4.398 4.246 10.742 1 93.56 83 TRP B O 1
ATOM 2119 N N . THR B 1 84 ? -2.873 3.273 11.938 1 96.38 84 THR B N 1
ATOM 2120 C CA . THR B 1 84 ? -1.757 3.957 11.297 1 96.38 84 THR B CA 1
ATOM 2121 C C . THR B 1 84 ? -1.574 3.467 9.859 1 96.38 84 THR B C 1
ATOM 2123 O O . THR B 1 84 ? -1.825 4.207 8.914 1 96.38 84 THR B O 1
ATOM 2126 N N . GLN B 1 85 ? -1.154 2.199 9.75 1 97.75 85 GLN B N 1
ATOM 2127 C CA . GLN B 1 85 ? -0.868 1.673 8.422 1 97.75 85 GLN B CA 1
ATOM 2128 C C . GLN B 1 85 ? -2.148 1.249 7.707 1 97.75 85 GLN B C 1
ATOM 2130 O O . GLN B 1 85 ? -2.992 0.565 8.289 1 97.75 85 GLN B O 1
ATOM 2135 N N . HIS B 1 86 ? -2.385 1.771 6.441 1 98.5 86 HIS B N 1
ATOM 2136 C CA . HIS B 1 86 ? -3.602 1.441 5.707 1 98.5 86 HIS B CA 1
ATOM 2137 C C . HIS B 1 86 ? -3.42 1.665 4.211 1 98.5 86 HIS B C 1
ATOM 2139 O O . HIS B 1 86 ? -2.484 2.35 3.789 1 98.5 86 HIS B O 1
ATOM 2145 N N . LEU B 1 87 ? -4.23 1.005 3.484 1 98.88 87 LEU B N 1
ATOM 2146 C CA . LEU B 1 87 ? -4.371 1.226 2.051 1 98.88 87 LEU B CA 1
ATOM 2147 C C . LEU B 1 87 ? -5.617 2.047 1.747 1 98.88 87 LEU B C 1
ATOM 2149 O O . LEU B 1 87 ? -6.727 1.665 2.129 1 98.88 87 LEU B O 1
ATOM 2153 N N . ALA B 1 88 ? -5.43 3.16 1.143 1 98.81 88 ALA B N 1
ATOM 2154 C CA . ALA B 1 88 ? -6.547 4.004 0.733 1 98.81 88 ALA B CA 1
ATOM 2155 C C . ALA B 1 88 ? -6.816 3.873 -0.763 1 98.81 88 ALA B C 1
ATOM 2157 O O . ALA B 1 88 ? -5.906 4.035 -1.58 1 98.81 88 ALA B O 1
ATOM 2158 N N . LEU B 1 89 ? -8.047 3.625 -1.088 1 98.88 89 LEU B N 1
ATOM 2159 C CA . LEU B 1 89 ? -8.477 3.461 -2.473 1 98.88 89 LEU B CA 1
ATOM 2160 C C . LEU B 1 89 ? -9.445 4.562 -2.873 1 98.88 89 LEU B C 1
ATOM 2162 O O . LEU B 1 89 ? -10.312 4.953 -2.082 1 98.88 89 LEU B O 1
ATOM 2166 N N . LYS B 1 90 ? -9.312 4.98 -4.098 1 98.75 90 LYS B N 1
ATOM 2167 C CA . LYS B 1 90 ? -10.117 6.086 -4.609 1 98.75 90 LYS B CA 1
ATOM 2168 C C . LYS B 1 90 ? -11.523 5.625 -4.973 1 98.75 90 LYS B C 1
ATOM 2170 O O . LYS B 1 90 ? -11.703 4.547 -5.547 1 98.75 90 LYS B O 1
ATOM 2175 N N . VAL B 1 91 ? -12.477 6.43 -4.605 1 98.69 91 VAL B N 1
ATOM 2176 C CA . VAL B 1 91 ? -13.82 6.262 -5.145 1 98.69 91 VAL B CA 1
ATOM 2177 C C . VAL B 1 91 ? -14.242 7.527 -5.887 1 98.69 91 VAL B C 1
ATOM 2179 O O . VAL B 1 91 ? -13.703 8.609 -5.637 1 98.69 91 VAL B O 1
ATOM 2182 N N . GLU B 1 92 ? -15.203 7.438 -6.719 1 98 92 GLU B N 1
ATOM 2183 C CA . GLU B 1 92 ? -15.461 8.453 -7.73 1 98 92 GLU B CA 1
ATOM 2184 C C . GLU B 1 92 ? -16.312 9.594 -7.168 1 98 92 GLU B C 1
ATOM 2186 O O . GLU B 1 92 ? -16.359 10.688 -7.738 1 98 92 GLU B O 1
ATOM 2191 N N . SER B 1 93 ? -17.078 9.336 -6.105 1 98.38 93 SER B N 1
ATOM 2192 C CA . SER B 1 93 ? -18 10.352 -5.605 1 98.38 93 SER B CA 1
ATOM 2193 C C . SER B 1 93 ? -18.391 10.07 -4.16 1 98.38 93 SER B C 1
ATOM 2195 O O . SER B 1 93 ? -18.203 8.961 -3.662 1 98.38 93 SER B O 1
ATOM 2197 N N . MET B 1 94 ? -18.969 11.102 -3.58 1 98.38 94 MET B N 1
ATOM 2198 C CA . MET B 1 94 ? -19.516 10.945 -2.238 1 98.38 94 MET B CA 1
ATOM 2199 C C . MET B 1 94 ? -20.672 9.953 -2.242 1 98.38 94 MET B C 1
ATOM 2201 O O . MET B 1 94 ? -20.812 9.156 -1.314 1 98.38 94 MET B O 1
ATOM 2205 N N . GLU B 1 95 ? -21.5 9.992 -3.26 1 98.5 95 GLU B N 1
ATOM 2206 C CA . GLU B 1 95 ? -22.594 9.047 -3.395 1 98.5 95 GLU B CA 1
ATOM 2207 C C . GLU B 1 95 ? -22.094 7.605 -3.408 1 98.5 95 GLU B C 1
ATOM 2209 O O . GLU B 1 95 ? -22.641 6.75 -2.707 1 98.5 95 GLU B O 1
ATOM 2214 N N . LYS B 1 96 ? -21.078 7.348 -4.18 1 98.56 96 LYS B N 1
ATOM 2215 C CA . LYS B 1 96 ? -20.516 6.008 -4.238 1 98.56 96 LYS B CA 1
ATOM 2216 C C . LYS B 1 96 ? -19.922 5.602 -2.891 1 98.56 96 LYS B C 1
ATOM 2218 O O . LYS B 1 96 ? -20.062 4.453 -2.465 1 98.56 96 LYS B O 1
ATOM 2223 N N . LEU B 1 97 ? -19.234 6.527 -2.262 1 98.75 97 LEU B N 1
ATOM 2224 C CA . LEU B 1 97 ? -18.672 6.273 -0.94 1 98.75 97 LEU B CA 1
ATOM 2225 C C . LEU B 1 97 ? -19.75 5.832 0.039 1 98.75 97 LEU B C 1
ATOM 2227 O O . LEU B 1 97 ? -19.609 4.797 0.697 1 98.75 97 LEU B O 1
ATOM 2231 N N . LEU B 1 98 ? -20.812 6.555 0.084 1 98.75 98 LEU B N 1
ATOM 2232 C CA . LEU B 1 98 ? -21.891 6.293 1.033 1 98.75 98 LEU B CA 1
ATOM 2233 C C . LEU B 1 98 ? -22.641 5.012 0.671 1 98.75 98 LEU B C 1
ATOM 2235 O O . LEU B 1 98 ? -23.016 4.238 1.554 1 98.75 98 LEU B O 1
ATOM 2239 N N . ALA B 1 99 ? -22.844 4.809 -0.575 1 98.69 99 ALA B N 1
ATOM 2240 C CA . ALA B 1 99 ? -23.484 3.572 -1.015 1 98.69 99 ALA B CA 1
ATOM 2241 C C . ALA B 1 99 ? -22.656 2.352 -0.633 1 98.69 99 ALA B C 1
ATOM 2243 O O . ALA B 1 99 ? -23.203 1.327 -0.217 1 98.69 99 ALA B O 1
ATOM 2244 N N . THR B 1 100 ? -21.375 2.477 -0.804 1 98.75 100 THR B N 1
ATOM 2245 C CA . THR B 1 100 ? -20.484 1.372 -0.449 1 98.75 100 THR B CA 1
ATOM 2246 C C . THR B 1 100 ? -20.484 1.142 1.059 1 98.75 100 THR B C 1
ATOM 2248 O O . THR B 1 100 ? -20.516 -0.003 1.517 1 98.75 100 THR B O 1
ATOM 2251 N N . LYS B 1 101 ? -20.453 2.203 1.814 1 98.81 101 LYS B N 1
ATOM 2252 C CA . LYS B 1 101 ? -20.547 2.096 3.268 1 98.81 101 LYS B CA 1
ATOM 2253 C C . LYS B 1 101 ? -21.781 1.303 3.676 1 98.81 101 LYS B C 1
ATOM 2255 O O . LYS B 1 101 ? -21.688 0.348 4.449 1 98.81 101 LYS B O 1
ATOM 2260 N N . ASP B 1 102 ? -22.875 1.678 3.125 1 98.75 102 ASP B N 1
ATOM 2261 C CA . ASP B 1 102 ? -24.141 1.032 3.465 1 98.75 102 ASP B CA 1
ATOM 2262 C C . ASP B 1 102 ? -24.125 -0.447 3.086 1 98.75 102 ASP B C 1
ATOM 2264 O O . ASP B 1 102 ? -24.609 -1.292 3.838 1 98.75 102 ASP B O 1
ATOM 2268 N N . LYS B 1 103 ? -23.578 -0.689 1.977 1 98.44 103 LYS B N 1
ATOM 2269 C CA . LYS B 1 103 ? -23.484 -2.078 1.539 1 98.44 103 LYS B CA 1
ATOM 2270 C C . LYS B 1 103 ? -22.609 -2.895 2.492 1 98.44 103 LYS B C 1
ATOM 2272 O O . LYS B 1 103 ? -22.984 -3.998 2.893 1 98.44 103 LYS B O 1
ATOM 2277 N N . LEU B 1 104 ? -21.453 -2.402 2.812 1 98.81 104 LEU B N 1
ATOM 2278 C CA . LEU B 1 104 ? -20.531 -3.096 3.719 1 98.81 104 LEU B CA 1
ATOM 2279 C C . LEU B 1 104 ? -21.219 -3.377 5.055 1 98.81 104 LEU B C 1
ATOM 2281 O O . LEU B 1 104 ? -21.156 -4.5 5.566 1 98.81 104 LEU B O 1
ATOM 2285 N N . ILE B 1 105 ? -21.891 -2.393 5.574 1 98.81 105 ILE B N 1
ATOM 2286 C CA . ILE B 1 105 ? -22.578 -2.531 6.859 1 98.81 105 ILE B CA 1
ATOM 2287 C C . ILE B 1 105 ? -23.672 -3.588 6.75 1 98.81 105 ILE B C 1
ATOM 2289 O O . ILE B 1 105 ? -23.797 -4.445 7.629 1 98.81 105 ILE B O 1
ATOM 2293 N N . SER B 1 106 ? -24.422 -3.521 5.727 1 98.62 106 SER B N 1
ATOM 2294 C CA . SER B 1 106 ? -25.516 -4.473 5.535 1 98.62 106 SER B CA 1
ATOM 2295 C C . SER B 1 106 ? -25 -5.902 5.441 1 98.62 106 SER B C 1
ATOM 2297 O O . SER B 1 106 ? -25.734 -6.855 5.711 1 98.62 106 SER B O 1
ATOM 2299 N N . GLU B 1 107 ? -23.797 -6.031 5.094 1 98.19 107 GLU B N 1
ATOM 2300 C CA . GLU B 1 107 ? -23.203 -7.352 4.934 1 98.19 107 GLU B CA 1
ATOM 2301 C C . GLU B 1 107 ? -22.391 -7.742 6.168 1 98.19 107 GLU B C 1
ATOM 2303 O O . GLU B 1 107 ? -21.625 -8.703 6.133 1 98.19 107 GLU B O 1
ATOM 2308 N N . GLY B 1 108 ? -22.453 -6.922 7.164 1 98.38 108 GLY B N 1
ATOM 2309 C CA . GLY B 1 108 ? -21.938 -7.301 8.469 1 98.38 108 GLY B CA 1
ATOM 2310 C C . GLY B 1 108 ? -20.531 -6.777 8.734 1 98.38 108 GLY B C 1
ATOM 2311 O O . GLY B 1 108 ? -19.875 -7.219 9.672 1 98.38 108 GLY B O 1
ATOM 2312 N N . ILE B 1 109 ? -20.078 -5.938 7.918 1 98.69 109 ILE B N 1
ATOM 2313 C CA . ILE B 1 109 ? -18.75 -5.371 8.102 1 98.69 109 ILE B CA 1
ATOM 2314 C C . ILE B 1 109 ? -18.844 -4.074 8.906 1 98.69 109 ILE B C 1
ATOM 2316 O O . ILE B 1 109 ? -19.672 -3.209 8.609 1 98.69 109 ILE B O 1
ATOM 2320 N N . GLU B 1 110 ? -18.031 -3.98 9.977 1 98.56 110 GLU B N 1
ATOM 2321 C CA . GLU B 1 110 ? -17.953 -2.73 10.727 1 98.56 110 GLU B CA 1
ATOM 2322 C C . GLU B 1 110 ? -17.25 -1.647 9.914 1 98.56 110 GLU B C 1
ATOM 2324 O O . GLU B 1 110 ? -16.156 -1.876 9.375 1 98.56 110 GLU B O 1
ATOM 2329 N N . VAL B 1 111 ? -17.891 -0.5 9.852 1 98.62 111 VAL B N 1
ATOM 2330 C CA . VAL B 1 111 ? -17.344 0.597 9.062 1 98.62 111 VAL B CA 1
ATOM 2331 C C . VAL B 1 111 ? -17.266 1.865 9.906 1 98.62 111 VAL B C 1
ATOM 2333 O O . VAL B 1 111 ? -18.234 2.209 10.602 1 98.62 111 VAL B O 1
ATOM 2336 N N . LEU B 1 112 ? -16.156 2.52 9.891 1 97.75 112 LEU B N 1
ATOM 2337 C CA . LEU B 1 112 ? -15.969 3.822 10.523 1 97.75 112 LEU B CA 1
ATOM 2338 C C . LEU B 1 112 ? -16.109 4.945 9.5 1 97.75 112 LEU B C 1
ATOM 2340 O O . LEU B 1 112 ? -15.547 4.875 8.406 1 97.75 112 LEU B O 1
ATOM 2344 N N . GLY B 1 113 ? -16.812 6.027 9.93 1 95.94 113 GLY B N 1
ATOM 2345 C CA . GLY B 1 113 ? -16.969 7.184 9.062 1 95.94 113 GLY B CA 1
ATOM 2346 C C . GLY B 1 113 ? -18.391 7.395 8.594 1 95.94 113 GLY B C 1
ATOM 2347 O O . GLY B 1 113 ? -19.312 6.73 9.07 1 95.94 113 GLY B O 1
ATOM 2348 N N . PRO B 1 114 ? -18.609 8.211 7.691 1 97.06 114 PRO B N 1
ATOM 2349 C CA . PRO B 1 114 ? -17.594 8.977 6.961 1 97.06 114 PRO B CA 1
ATOM 2350 C C . PRO B 1 114 ? -16.859 9.984 7.848 1 97.06 114 PRO B C 1
ATOM 2352 O O . PRO B 1 114 ? -17.469 10.578 8.742 1 97.06 114 PRO B O 1
ATOM 2355 N N . THR B 1 115 ? -15.586 10.055 7.59 1 94.88 115 THR B N 1
ATOM 2356 C CA . THR B 1 115 ? -14.734 11.055 8.211 1 94.88 115 THR B CA 1
ATOM 2357 C C . THR B 1 115 ? -14.398 12.172 7.23 1 94.88 115 THR B C 1
ATOM 2359 O O . THR B 1 115 ? -14.031 11.906 6.082 1 94.88 115 THR B O 1
ATOM 2362 N N . ASN B 1 116 ? -14.57 13.398 7.672 1 94.06 116 ASN B N 1
ATOM 2363 C CA . ASN B 1 116 ? -14.195 14.562 6.871 1 94.06 116 ASN B CA 1
ATOM 2364 C C . ASN B 1 116 ? -12.766 15 7.16 1 94.06 116 ASN B C 1
ATOM 2366 O O . ASN B 1 116 ? -12.484 15.547 8.234 1 94.06 116 ASN B O 1
ATOM 2370 N N . HIS B 1 117 ? -11.867 14.797 6.148 1 92.88 117 HIS B N 1
ATOM 2371 C CA . HIS B 1 117 ? -10.477 15.227 6.277 1 92.88 117 HIS B CA 1
ATOM 2372 C C . HIS B 1 117 ? -10.258 16.578 5.609 1 92.88 117 HIS B C 1
ATOM 2374 O O . HIS B 1 117 ? -9.109 16.969 5.359 1 92.88 117 HIS B O 1
ATOM 2380 N N . THR B 1 118 ? -11.289 17.281 5.242 1 93.31 118 THR B N 1
ATOM 2381 C CA . THR B 1 118 ? -11.273 18.547 4.543 1 93.31 118 THR B CA 1
ATOM 2382 C C . THR B 1 118 ? -10.82 18.375 3.096 1 93.31 118 THR B C 1
ATOM 2384 O O . THR B 1 118 ? -11.492 18.828 2.168 1 93.31 118 THR B O 1
ATOM 2387 N N . LEU B 1 119 ? -9.758 17.656 2.828 1 95.06 119 LEU B N 1
ATOM 2388 C CA . LEU B 1 119 ? -9.195 17.453 1.5 1 95.06 119 LEU B CA 1
ATOM 2389 C C . LEU B 1 119 ? -9.883 16.281 0.801 1 95.06 119 LEU B C 1
ATOM 2391 O O . LEU B 1 119 ? -9.852 16.188 -0.428 1 95.06 119 LEU B O 1
ATOM 2395 N N . PHE B 1 120 ? -10.367 15.414 1.547 1 96.25 120 PHE B N 1
ATOM 2396 C CA . PHE B 1 120 ? -11.086 14.242 1.072 1 96.25 120 PHE B CA 1
ATOM 2397 C C . PHE B 1 120 ? -11.969 13.672 2.174 1 96.25 120 PHE B C 1
ATOM 2399 O O . PHE B 1 120 ? -11.836 14.031 3.342 1 96.25 120 PHE B O 1
ATOM 2406 N N . HIS B 1 121 ? -12.914 12.859 1.819 1 97.56 121 HIS B N 1
ATOM 2407 C CA . HIS B 1 121 ? -13.789 12.117 2.721 1 97.56 121 HIS B CA 1
ATOM 2408 C C . HIS B 1 121 ? -13.5 10.625 2.662 1 97.56 121 HIS B C 1
ATOM 2410 O O . HIS B 1 121 ? -13.234 10.078 1.586 1 97.56 121 HIS B O 1
ATOM 2416 N N . SER B 1 122 ? -13.625 10.055 3.857 1 97.38 122 SER B N 1
ATOM 2417 C CA . SER B 1 122 ? -13.203 8.656 3.871 1 97.38 122 SER B CA 1
ATOM 2418 C C . SER B 1 122 ? -14.133 7.805 4.734 1 97.38 122 SER B C 1
ATOM 2420 O O . SER B 1 122 ? -14.797 8.32 5.633 1 97.38 122 SER B O 1
ATOM 2422 N N . ILE B 1 123 ? -14.195 6.547 4.426 1 98.56 123 ILE B N 1
ATOM 2423 C CA . ILE B 1 123 ? -14.625 5.508 5.352 1 98.56 123 ILE B CA 1
ATOM 2424 C C . ILE B 1 123 ? -13.508 4.484 5.543 1 98.56 123 ILE B C 1
ATOM 2426 O O . ILE B 1 123 ? -12.633 4.352 4.688 1 98.56 123 ILE B O 1
ATOM 2430 N N . TYR B 1 124 ? -13.609 3.789 6.684 1 98.38 124 TYR B N 1
ATOM 2431 C CA . TYR B 1 124 ? -12.578 2.818 7.035 1 98.38 124 TYR B CA 1
ATOM 2432 C C . TYR B 1 124 ? -13.203 1.488 7.445 1 98.38 124 TYR B C 1
ATOM 2434 O O . TYR B 1 124 ? -14.242 1.459 8.102 1 98.38 124 TYR B O 1
ATOM 2442 N N . PHE B 1 125 ? -12.539 0.447 7.141 1 98.75 125 PHE B N 1
ATOM 2443 C CA . PHE B 1 125 ? -12.898 -0.901 7.566 1 98.75 125 PHE B CA 1
ATOM 2444 C C . PHE B 1 125 ? -11.711 -1.842 7.445 1 98.75 125 PHE B C 1
ATOM 2446 O O . PHE B 1 125 ? -10.633 -1.436 7.008 1 98.75 125 PHE B O 1
ATOM 2453 N N . PHE B 1 126 ? -11.875 -3.041 7.918 1 98.69 126 PHE B N 1
ATOM 2454 C CA . PHE B 1 126 ? -10.812 -4.035 7.855 1 98.69 126 PHE B CA 1
ATOM 2455 C C . PHE B 1 126 ? -11.203 -5.191 6.945 1 98.69 126 PHE B C 1
ATOM 2457 O O . PHE B 1 126 ? -12.352 -5.629 6.949 1 98.69 126 PHE B O 1
ATOM 2464 N N . ASP B 1 127 ? -10.242 -5.641 6.125 1 98.69 127 ASP B N 1
ATOM 2465 C CA . ASP B 1 127 ? -10.492 -6.848 5.344 1 98.69 127 ASP B CA 1
ATOM 2466 C C . ASP B 1 127 ? -10.391 -8.102 6.215 1 98.69 127 ASP B C 1
ATOM 2468 O O . ASP B 1 127 ? -10.094 -8.008 7.406 1 98.69 127 ASP B O 1
ATOM 2472 N N . PRO B 1 128 ? -10.672 -9.297 5.695 1 98.38 128 PRO B N 1
ATOM 2473 C CA . PRO B 1 128 ? -10.711 -10.492 6.539 1 98.38 128 PRO B CA 1
ATOM 2474 C C . PRO B 1 128 ? -9.336 -10.852 7.113 1 98.38 128 PRO B C 1
ATOM 2476 O O . PRO B 1 128 ? -9.242 -11.68 8.023 1 98.38 128 PRO B O 1
ATOM 2479 N N . ASN B 1 129 ? -8.266 -10.273 6.566 1 98.5 129 ASN B N 1
ATOM 2480 C CA . ASN B 1 129 ? -6.902 -10.578 6.988 1 98.5 129 ASN B CA 1
ATOM 2481 C C . ASN B 1 129 ? -6.43 -9.617 8.078 1 98.5 129 ASN B C 1
ATOM 2483 O O . ASN B 1 129 ? -5.367 -9.82 8.672 1 98.5 129 ASN B O 1
ATOM 2487 N N . GLY B 1 130 ? -7.199 -8.562 8.328 1 98 130 GLY B N 1
ATOM 2488 C CA . GLY B 1 130 ? -6.844 -7.602 9.359 1 98 130 GLY B CA 1
ATOM 2489 C C . GLY B 1 130 ? -6.16 -6.363 8.805 1 98 130 GLY B C 1
ATOM 2490 O O . GLY B 1 130 ? -5.641 -5.539 9.562 1 98 130 GLY B O 1
ATOM 2491 N N . HIS B 1 131 ? -6.066 -6.238 7.543 1 98.56 131 HIS B N 1
ATOM 2492 C CA . HIS B 1 131 ? -5.523 -5.02 6.949 1 98.56 131 HIS B CA 1
ATOM 2493 C C . HIS B 1 131 ? -6.57 -3.91 6.918 1 98.56 131 HIS B C 1
ATOM 2495 O O . HIS B 1 131 ? -7.727 -4.148 6.562 1 98.56 131 HIS B O 1
ATOM 2501 N N . ARG B 1 132 ? -6.188 -2.676 7.27 1 98.31 132 ARG B N 1
ATOM 2502 C CA . ARG B 1 132 ? -7.09 -1.528 7.273 1 98.31 132 ARG B CA 1
ATOM 2503 C C . ARG B 1 132 ? -7.223 -0.935 5.871 1 98.31 132 ARG B C 1
ATOM 2505 O O . ARG B 1 132 ? -6.219 -0.625 5.227 1 98.31 132 ARG B O 1
ATOM 2512 N N . ILE B 1 133 ? -8.438 -0.809 5.457 1 98.88 133 ILE B N 1
ATOM 2513 C CA . ILE B 1 133 ? -8.758 -0.257 4.145 1 98.88 133 ILE B CA 1
ATOM 2514 C C . ILE B 1 133 ? -9.5 1.067 4.305 1 98.88 133 ILE B C 1
ATOM 2516 O O . ILE B 1 133 ? -10.391 1.188 5.152 1 98.88 133 ILE B O 1
ATOM 2520 N N . GLU B 1 134 ? -9.078 1.982 3.555 1 98.75 134 GLU B N 1
ATOM 2521 C CA . GLU B 1 134 ? -9.742 3.275 3.436 1 98.75 134 GLU B CA 1
ATOM 2522 C C . GLU B 1 134 ? -10.312 3.475 2.035 1 98.75 134 GLU B C 1
ATOM 2524 O O . GLU B 1 134 ? -9.648 3.182 1.04 1 98.75 134 GLU B O 1
ATOM 2529 N N . LEU B 1 135 ? -11.57 3.773 1.934 1 98.88 135 LEU B N 1
ATOM 2530 C CA . LEU B 1 135 ? -12.094 4.363 0.706 1 98.88 135 LEU B CA 1
ATOM 2531 C C . LEU B 1 135 ? -12.133 5.887 0.806 1 98.88 135 LEU B C 1
ATOM 2533 O O . LEU B 1 135 ? -12.633 6.438 1.786 1 98.88 135 LEU B O 1
ATOM 2537 N N . ALA B 1 136 ? -11.57 6.52 -0.217 1 98.75 136 ALA B N 1
ATOM 2538 C CA . ALA B 1 136 ? -11.383 7.965 -0.136 1 98.75 136 ALA B CA 1
ATOM 2539 C C . ALA B 1 136 ? -11.984 8.664 -1.355 1 98.75 136 ALA B C 1
ATOM 2541 O O . ALA B 1 136 ? -11.734 8.258 -2.492 1 98.75 136 ALA B O 1
ATOM 2542 N N . TYR B 1 137 ? -12.781 9.688 -1.157 1 98.69 137 TYR B N 1
ATOM 2543 C CA . TYR B 1 137 ? -13.289 10.586 -2.186 1 98.69 137 TYR B CA 1
ATOM 2544 C C . TYR B 1 137 ? -12.609 11.945 -2.1 1 98.69 137 TYR B C 1
ATOM 2546 O O . TYR B 1 137 ? -12.852 12.711 -1.157 1 98.69 137 TYR B O 1
ATOM 2554 N N . ASP B 1 138 ? -11.812 12.227 -3.068 1 97.81 138 ASP B N 1
ATOM 2555 C CA . ASP B 1 138 ? -10.984 13.43 -3.062 1 97.81 138 ASP B CA 1
ATOM 2556 C C . ASP B 1 138 ? -11.812 14.664 -3.395 1 97.81 138 ASP B C 1
ATOM 2558 O O . ASP B 1 138 ? -12.578 14.672 -4.363 1 97.81 138 ASP B O 1
ATOM 2562 N N . VAL B 1 139 ? -11.664 15.75 -2.623 1 96.88 139 VAL B N 1
ATOM 2563 C CA . VAL B 1 139 ? -12.383 17 -2.871 1 96.88 139 VAL B CA 1
ATOM 2564 C C . VAL B 1 139 ? -11.406 18.172 -2.805 1 96.88 139 VAL B C 1
ATOM 2566 O 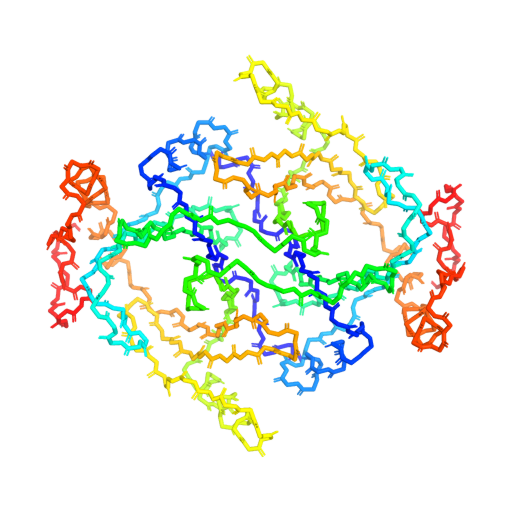O . VAL B 1 139 ? -11.828 19.328 -2.672 1 96.88 139 VAL B O 1
ATOM 2569 N N . THR B 1 140 ? -10.156 17.922 -2.816 1 96.5 140 THR B N 1
ATOM 2570 C CA . THR B 1 140 ? -9.133 18.953 -2.686 1 96.5 140 THR B CA 1
ATOM 2571 C C . THR B 1 140 ? -9.273 19.984 -3.793 1 96.5 140 THR B C 1
ATOM 2573 O O . THR B 1 140 ? -9.391 19.641 -4.969 1 96.5 140 THR B O 1
ATOM 2576 N N . THR B 1 141 ? -9.273 21.234 -3.428 1 95.38 141 THR B N 1
ATOM 2577 C CA . THR B 1 141 ? -9.297 22.328 -4.395 1 95.38 141 THR B CA 1
ATOM 2578 C C . THR B 1 141 ? -7.887 22.812 -4.707 1 95.38 141 THR B C 1
ATOM 2580 O O . THR B 1 141 ? -6.957 22.547 -3.938 1 95.38 141 THR B O 1
ATOM 2583 N N . ASP B 1 142 ? -7.762 23.531 -5.797 1 95.62 142 ASP B N 1
ATOM 2584 C CA . ASP B 1 142 ? -6.473 24.109 -6.152 1 95.62 142 ASP B CA 1
ATOM 2585 C C . ASP B 1 142 ? -5.98 25.062 -5.062 1 95.62 142 ASP B C 1
ATOM 2587 O O . ASP B 1 142 ? -4.789 25.109 -4.762 1 95.62 142 ASP B O 1
ATOM 2591 N N . LYS B 1 143 ? -6.926 25.828 -4.562 1 95.75 143 LYS B N 1
ATOM 2592 C CA . LYS B 1 143 ? -6.578 26.781 -3.508 1 95.75 143 LYS B CA 1
ATOM 2593 C C . LYS B 1 143 ? -6 26.062 -2.291 1 95.75 143 LYS B C 1
ATOM 2595 O O . LYS B 1 143 ? -4.988 26.484 -1.733 1 95.75 143 LYS B O 1
ATOM 2600 N N . GLN B 1 144 ? -6.641 25.031 -1.871 1 95.81 144 GLN B N 1
ATOM 2601 C CA . GLN B 1 144 ? -6.176 24.234 -0.738 1 95.81 144 GLN B CA 1
ATOM 2602 C C . GLN B 1 144 ? -4.797 23.641 -1.014 1 95.81 144 GLN B C 1
ATOM 2604 O O . GLN B 1 144 ? -3.914 23.688 -0.154 1 95.81 144 GLN B O 1
ATOM 2609 N N . ALA B 1 145 ? -4.641 23.094 -2.184 1 95.94 145 ALA B N 1
ATOM 2610 C CA . ALA B 1 145 ? -3.367 22.484 -2.559 1 95.94 145 ALA B CA 1
ATOM 2611 C C . ALA B 1 145 ? -2.234 23.516 -2.521 1 95.94 145 ALA B C 1
ATOM 2613 O O . ALA B 1 145 ? -1.146 23.219 -2.018 1 95.94 145 ALA B O 1
ATOM 2614 N N . ARG B 1 146 ? -2.475 24.656 -3.029 1 96.44 146 ARG B N 1
ATOM 2615 C CA . ARG B 1 146 ? -1.465 25.719 -3.041 1 96.44 146 ARG B CA 1
ATOM 2616 C C . ARG B 1 146 ? -1.118 26.156 -1.624 1 96.44 146 ARG B C 1
ATOM 2618 O O . ARG B 1 146 ? 0.049 26.406 -1.312 1 96.44 146 ARG B O 1
ATOM 2625 N N . ALA B 1 147 ? -2.164 26.297 -0.826 1 96.44 147 ALA B N 1
ATOM 2626 C CA . ALA B 1 147 ? -1.951 26.703 0.559 1 96.44 147 ALA B CA 1
ATOM 2627 C C . ALA B 1 147 ? -1.088 25.703 1.309 1 96.44 147 ALA B C 1
ATOM 2629 O O . ALA B 1 147 ? -0.203 26.078 2.078 1 96.44 147 ALA B O 1
ATOM 2630 N N . LEU B 1 148 ? -1.339 24.469 1.1 1 96.25 148 LEU B N 1
ATOM 2631 C CA . LEU B 1 148 ? -0.572 23.422 1.769 1 96.25 148 LEU B CA 1
ATOM 2632 C C . LEU B 1 148 ? 0.854 23.359 1.229 1 96.25 148 LEU B C 1
ATOM 2634 O O . LEU B 1 148 ? 1.802 23.156 1.989 1 96.25 148 LEU B O 1
ATOM 2638 N N . ASP B 1 149 ? 0.975 23.469 -0.054 1 96.62 149 ASP B N 1
ATOM 2639 C CA . ASP B 1 149 ? 2.291 23.469 -0.684 1 96.62 149 ASP B CA 1
ATOM 2640 C C . ASP B 1 149 ? 3.174 24.578 -0.101 1 96.62 149 ASP B C 1
ATOM 2642 O O . ASP B 1 149 ? 4.371 24.375 0.117 1 96.62 149 ASP B O 1
ATOM 2646 N N . LYS B 1 150 ? 2.619 25.656 0.166 1 96.56 150 LYS B N 1
ATOM 2647 C CA . LYS B 1 150 ? 3.354 26.828 0.661 1 96.56 150 LYS B CA 1
ATOM 2648 C C . LYS B 1 150 ? 3.967 26.547 2.029 1 96.56 150 LYS B C 1
ATOM 2650 O O . LYS B 1 150 ? 5.062 27.016 2.334 1 96.56 150 LYS B O 1
ATOM 2655 N N . VAL B 1 151 ? 3.303 25.75 2.84 1 97.06 151 VAL B N 1
ATOM 2656 C CA . VAL B 1 151 ? 3.705 25.672 4.242 1 97.06 151 VAL B CA 1
ATOM 2657 C C . VAL B 1 151 ? 4.32 24.312 4.539 1 97.06 151 VAL B C 1
ATOM 2659 O O . VAL B 1 151 ? 4.77 24.062 5.66 1 97.06 151 VAL B O 1
ATOM 2662 N N . LYS B 1 152 ? 4.34 23.438 3.617 1 97.75 152 LYS B N 1
ATOM 2663 C CA . LYS B 1 152 ? 4.695 22.047 3.871 1 97.75 152 LYS B CA 1
ATOM 2664 C C . LYS B 1 152 ? 6.066 21.938 4.527 1 97.75 152 LYS B C 1
ATOM 2666 O O . LYS B 1 152 ? 6.25 21.172 5.477 1 97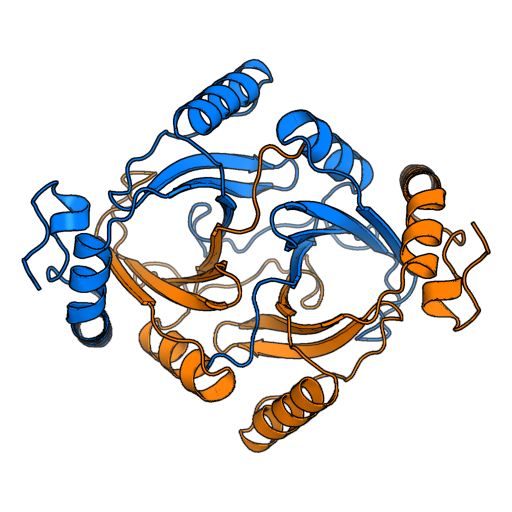.75 152 LYS B O 1
ATOM 2671 N N . TRP B 1 153 ? 7.078 22.641 4.09 1 98.38 153 TRP B N 1
ATOM 2672 C CA . TRP B 1 153 ? 8.414 22.531 4.664 1 98.38 153 TRP B CA 1
ATOM 2673 C C . TRP B 1 153 ? 8.477 23.203 6.035 1 98.38 153 TRP B C 1
ATOM 2675 O O . TRP B 1 153 ? 9.172 22.719 6.934 1 98.38 153 TRP B O 1
ATOM 2685 N N . ASP B 1 154 ? 7.746 24.312 6.219 1 98.12 154 ASP B N 1
ATOM 2686 C CA . ASP B 1 154 ? 7.664 24.922 7.543 1 98.12 154 ASP B CA 1
ATOM 2687 C C . ASP B 1 154 ? 7.059 23.953 8.555 1 98.12 154 ASP B C 1
ATOM 2689 O O . ASP B 1 154 ? 7.555 23.844 9.68 1 98.12 154 ASP B O 1
ATOM 2693 N N . MET B 1 155 ? 6.012 23.312 8.156 1 97.88 155 MET B N 1
ATOM 2694 C CA . MET B 1 155 ? 5.367 22.312 9.008 1 97.88 155 MET B CA 1
ATOM 2695 C C . MET B 1 155 ? 6.352 21.219 9.398 1 97.88 155 MET B C 1
ATOM 2697 O O . MET B 1 155 ? 6.488 20.906 10.578 1 97.88 155 MET B O 1
ATOM 2701 N N . LEU B 1 156 ? 7.02 20.688 8.414 1 98.44 156 LEU B N 1
ATOM 2702 C CA . LEU B 1 156 ? 7.914 19.562 8.625 1 98.44 156 LEU B CA 1
ATOM 2703 C C . LEU B 1 156 ? 9.117 19.969 9.469 1 98.44 156 LEU B C 1
ATOM 2705 O O . LEU B 1 156 ? 9.523 19.25 10.375 1 98.44 156 LEU B O 1
ATOM 2709 N N . ASN B 1 157 ? 9.742 21.078 9.18 1 98.5 157 ASN B N 1
ATOM 2710 C CA . ASN B 1 157 ? 10.906 21.562 9.914 1 98.5 157 ASN B CA 1
ATOM 2711 C C . ASN B 1 157 ? 10.562 21.859 11.375 1 98.5 157 ASN B C 1
ATOM 2713 O O . ASN B 1 157 ? 11.336 21.531 12.273 1 98.5 157 ASN B O 1
ATOM 2717 N N . GLU B 1 158 ? 9.414 22.484 11.594 1 97.94 158 GLU B N 1
ATOM 2718 C CA . GLU B 1 158 ? 8.984 22.75 12.961 1 97.94 158 GLU B CA 1
ATOM 2719 C C . GLU B 1 158 ? 8.75 21.438 13.719 1 97.94 158 GLU B C 1
ATOM 2721 O O . GLU B 1 158 ? 9.1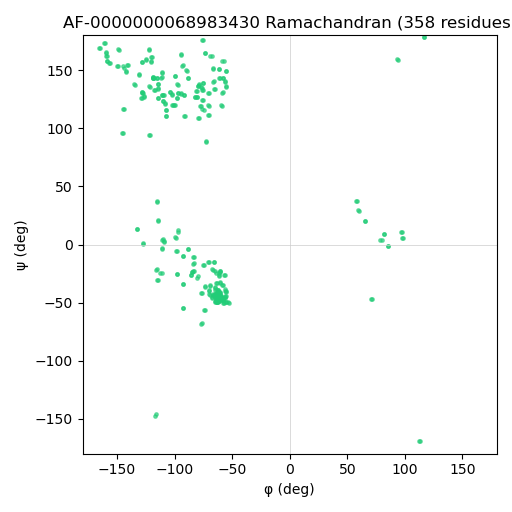56 21.297 14.875 1 97.94 158 GLU B O 1
ATOM 2726 N N . TRP B 1 159 ? 8.102 20.531 13.078 1 97.62 159 TRP B N 1
ATOM 2727 C CA . TRP B 1 159 ? 7.879 19.219 13.688 1 97.62 159 TRP B CA 1
ATOM 2728 C C . TRP B 1 159 ? 9.203 18.562 14.055 1 97.62 159 TRP B C 1
ATOM 2730 O O . TRP B 1 159 ? 9.336 18 15.141 1 97.62 159 TRP B O 1
ATOM 2740 N N . ALA B 1 160 ? 10.172 18.594 13.102 1 97.75 160 ALA B N 1
ATOM 2741 C CA . ALA B 1 160 ? 11.461 17.953 13.32 1 97.75 160 ALA B CA 1
ATOM 2742 C C . ALA B 1 160 ? 12.141 18.484 14.578 1 97.75 160 ALA B C 1
ATOM 2744 O O . ALA B 1 160 ? 12.859 17.75 15.258 1 97.75 160 ALA B O 1
ATOM 2745 N N . LEU B 1 161 ? 11.82 19.703 14.961 1 97.06 161 LEU B N 1
ATOM 2746 C CA . LEU B 1 161 ? 12.438 20.344 16.125 1 97.06 161 LEU B CA 1
ATOM 2747 C C . LEU B 1 161 ? 11.617 20.109 17.375 1 97.06 161 LEU B C 1
ATOM 2749 O O . LEU B 1 161 ? 12.172 19.922 18.469 1 97.06 161 LEU B O 1
ATOM 2753 N N . THR B 1 162 ? 10.258 20.031 17.312 1 95.5 162 THR B N 1
ATOM 2754 C CA . THR B 1 162 ? 9.422 20.172 18.5 1 95.5 162 THR B CA 1
ATOM 2755 C C . THR B 1 162 ? 8.68 18.875 18.797 1 95.5 162 THR B C 1
ATOM 2757 O O . THR B 1 162 ? 8.266 18.641 19.938 1 95.5 162 THR B O 1
ATOM 2760 N N . LYS B 1 163 ? 8.398 18.172 17.719 1 94.12 163 LYS B N 1
ATOM 2761 C CA . LYS B 1 163 ? 7.543 17 17.781 1 94.12 163 LYS B CA 1
ATOM 2762 C C . LYS B 1 163 ? 6.152 17.359 18.312 1 94.12 163 LYS B C 1
ATOM 2764 O O . LYS B 1 163 ? 5.516 16.547 18.984 1 94.12 163 LYS B O 1
ATOM 2769 N N . LYS B 1 164 ? 5.758 18.547 18.062 1 91.88 164 LYS B N 1
ATOM 2770 C CA . LYS B 1 164 ? 4.422 19.078 18.328 1 91.88 164 LYS B CA 1
ATOM 2771 C C . LYS B 1 164 ? 3.744 19.531 17.031 1 91.88 164 LYS B C 1
ATOM 2773 O O . LYS B 1 164 ? 4.398 20.078 16.141 1 91.88 164 LYS B O 1
ATOM 2778 N N . ALA B 1 165 ? 2.4 19.281 17.016 1 92.69 165 ALA B N 1
ATOM 2779 C CA . ALA B 1 165 ? 1.686 19.625 15.789 1 92.69 165 ALA B CA 1
ATOM 2780 C C . ALA B 1 165 ? 1.822 21.109 15.469 1 92.69 165 ALA B C 1
ATOM 2782 O O . ALA B 1 165 ? 1.39 21.953 16.25 1 92.69 165 ALA B O 1
ATOM 2783 N N . PRO B 1 166 ? 2.395 21.359 14.312 1 94.06 166 PRO B N 1
ATOM 2784 C CA . PRO B 1 166 ? 2.463 22.766 13.898 1 94.06 166 PRO B CA 1
ATOM 2785 C C . PRO B 1 166 ? 1.094 23.359 13.555 1 94.06 166 PRO B C 1
ATOM 2787 O O . PRO B 1 166 ? 0.165 22.609 13.234 1 94.06 166 PRO B O 1
ATOM 2790 N N . LYS B 1 167 ? 0.986 24.625 13.531 1 91.31 167 LYS B N 1
ATOM 2791 C CA . LYS B 1 167 ? -0.328 25.25 13.383 1 91.31 167 LYS B CA 1
ATOM 2792 C C . LYS B 1 167 ? -0.469 25.922 12.016 1 91.31 167 LYS B C 1
ATOM 2794 O O . LYS B 1 167 ? -1.509 26.5 11.711 1 91.31 167 LYS B O 1
ATOM 2799 N N . HIS B 1 168 ? 0.479 25.797 11.156 1 91.62 168 HIS B N 1
ATOM 2800 C CA . HIS B 1 168 ? 0.508 26.484 9.875 1 91.62 168 HIS B CA 1
ATOM 2801 C C . HIS B 1 168 ? -0.687 26.094 9.016 1 91.62 168 HIS B C 1
ATOM 2803 O O . HIS B 1 168 ? -1.156 26.891 8.195 1 91.62 168 HIS B O 1
ATOM 2809 N N . ALA B 1 169 ? -1.171 24.922 9.094 1 90.5 169 ALA B N 1
ATOM 2810 C CA . ALA B 1 169 ? -2.301 24.438 8.305 1 90.5 169 ALA B CA 1
ATOM 2811 C C . ALA B 1 169 ? -3.49 24.109 9.203 1 90.5 169 ALA B C 1
ATOM 2813 O O . ALA B 1 169 ? -4.223 23.141 8.938 1 90.5 169 ALA B O 1
ATOM 2814 N N . ARG B 1 170 ? -3.719 24.812 10.164 1 88.75 170 ARG B N 1
ATOM 2815 C CA . ARG B 1 170 ? -4.777 24.547 11.141 1 88.75 170 ARG B CA 1
ATOM 2816 C C . ARG B 1 170 ? -6.148 24.562 10.469 1 88.75 170 ARG B C 1
ATOM 2818 O O . ARG B 1 170 ? -7.082 23.922 10.953 1 88.75 170 ARG B O 1
ATOM 2825 N N . TRP B 1 171 ? -6.305 25.297 9.375 1 90.81 171 TRP B N 1
ATOM 2826 C CA . TRP B 1 171 ? -7.57 25.391 8.656 1 90.81 171 TRP B CA 1
ATOM 2827 C C . TRP B 1 171 ? -8.023 24.031 8.156 1 90.81 171 TRP B C 1
ATOM 2829 O O . TRP B 1 171 ? -9.211 23.812 7.902 1 90.81 171 TRP B O 1
ATOM 2839 N N . VAL B 1 172 ? -7.156 23.125 7.977 1 90.12 172 VAL B N 1
ATOM 2840 C CA . VAL B 1 172 ? -7.504 21.766 7.551 1 90.12 172 VAL B CA 1
ATOM 2841 C C . VAL B 1 172 ? -8.344 21.094 8.625 1 90.12 172 VAL B C 1
ATOM 2843 O O . VAL B 1 172 ? -9.156 20.219 8.328 1 90.12 172 VAL B O 1
ATOM 2846 N N . HIS B 1 173 ? -8.234 21.531 9.875 1 85.12 173 HIS B N 1
ATOM 2847 C CA . HIS B 1 173 ? -8.836 20.828 11 1 85.12 173 HIS B CA 1
ATOM 2848 C C . HIS B 1 173 ? -9.992 21.625 11.602 1 85.12 173 HIS B C 1
ATOM 2850 O O . HIS B 1 173 ? -10.875 21.062 12.25 1 85.12 173 HIS B O 1
ATOM 2856 N N . ASP B 1 174 ? -9.938 22.969 11.383 1 83.88 174 ASP B N 1
ATOM 2857 C CA . ASP B 1 174 ? -10.898 23.766 12.148 1 83.88 174 ASP B CA 1
ATOM 2858 C C . ASP B 1 174 ? -11.984 24.328 11.242 1 83.88 174 ASP B C 1
ATOM 2860 O O . ASP B 1 174 ? -12.797 25.141 11.68 1 83.88 174 ASP B O 1
ATOM 2864 N N . GLY B 1 175 ? -11.977 24.031 9.992 1 82.38 175 GLY B N 1
ATOM 2865 C CA . GLY B 1 175 ? -13.047 24.406 9.086 1 82.38 175 GLY B CA 1
ATOM 2866 C C . GLY B 1 175 ? -12.898 25.797 8.523 1 82.38 175 GLY B C 1
ATOM 2867 O O . GLY B 1 175 ? -13.703 26.234 7.695 1 82.38 175 GLY B O 1
ATOM 2868 N N . SER B 1 176 ? -11.867 26.453 8.953 1 87.62 176 SER B N 1
ATOM 2869 C CA . SER B 1 176 ? -11.641 27.797 8.414 1 87.62 176 SER B CA 1
ATOM 2870 C C . SER B 1 176 ? -11.125 27.719 6.977 1 87.62 176 SER B C 1
ATOM 2872 O O . SER B 1 176 ? -10.742 26.656 6.5 1 87.62 176 SER B O 1
ATOM 2874 N N . GLU B 1 177 ? -11.211 28.891 6.316 1 89.62 177 GLU B N 1
ATOM 2875 C CA . GLU B 1 177 ? -10.789 28.953 4.918 1 89.62 177 GLU B CA 1
ATOM 2876 C C . GLU B 1 177 ? -9.273 28.953 4.797 1 89.62 177 GLU B C 1
ATOM 2878 O O . GLU B 1 177 ? -8.578 29.594 5.59 1 89.62 177 GLU B O 1
ATOM 2883 N N . PRO B 1 178 ? -8.852 28.203 3.814 1 91.19 178 PRO B N 1
ATOM 2884 C CA . PRO B 1 178 ? -7.41 28.297 3.576 1 91.19 178 PRO B CA 1
ATOM 2885 C C . PRO B 1 178 ? -6.957 29.703 3.197 1 91.19 178 PRO B C 1
ATOM 2887 O O . PRO B 1 178 ? -7.738 30.469 2.641 1 91.19 178 PRO B O 1
ATOM 2890 N N . PRO B 1 179 ? -5.75 30.031 3.521 1 89.94 179 PRO B N 1
ATOM 2891 C CA . PRO B 1 179 ? -5.234 31.344 3.131 1 89.94 179 PRO B CA 1
ATOM 2892 C C . PRO B 1 179 ? -5.078 31.5 1.619 1 89.94 179 PRO B C 1
ATOM 2894 O O . PRO B 1 179 ? -4.93 30.5 0.91 1 89.94 179 PRO B O 1
ATOM 2897 N N . GLU B 1 180 ? -5.203 32.719 1.148 1 87.69 180 GLU B N 1
ATOM 2898 C CA . GLU B 1 180 ? -4.922 33 -0.255 1 87.69 180 GLU B CA 1
ATOM 2899 C C . GLU B 1 180 ? -3.418 33 -0.525 1 87.69 180 GLU B C 1
ATOM 2901 O O . GLU B 1 180 ? -2.656 33.656 0.199 1 87.69 180 GLU B O 1
ATOM 2906 N N . VAL B 1 181 ? -3.145 32.062 -1.318 1 84.56 181 VAL B N 1
ATOM 2907 C CA . VAL B 1 181 ? -1.738 32 -1.708 1 84.56 181 VAL B CA 1
ATOM 2908 C C . VAL B 1 181 ? -1.618 32.125 -3.227 1 84.56 181 VAL B C 1
ATOM 2910 O O . VAL B 1 181 ? -2.471 31.625 -3.961 1 84.56 181 VAL B O 1
#

InterPro domains:
  IPR000486 Extradiol ring-cleavage dioxygenase, class I /II [PS00082] (115-134)
  IPR004360 Glyoxalase/fosfomycin resistance/dioxygenase domain [PF00903] (7-135)
  IPR029068 Glyoxalase/Bleomycin resistance protein/Dihydroxybiphenyl dioxygenase [G3DSA:3.10.180.10] (3-166)
  IPR029068 Glyoxalase/Bleomycin resistance protein/Dihydroxybiphenyl dioxygenase [SSF54593] (4-138)
  IPR037523 Vicinal oxygen chelate (VOC), core domain [PS51819] (6-138)
  IPR050383 Glyoxalase I/Fosfomycin Resistance Protein Families [PTHR21366] (4-150)